Protein 6SUB (pdb70)

Sequence (253 aa):
PAVRVADLLQHINQMKTAEGYGFKQEYESFFEDRHRVKLHPMLGDPSADYINANYIDGYHRSNHFIATQGPKPEMVYDFWRMVWQEHCCSSIVMITKLVEVGRVKCSRYWPEDSDTYGDIKIMLVKTETLAEYVVRTFALERRGYSARHEVRQFHFTAWPEHGVPYHATGLLAFIRRVKASTPPDAGPIVIHCSAGTGRTGCYIVLDVMLDMAECEGVVDIYNCVKTLCSRRVNMIQTEEQYIFIHDAILEACL

Organism: Homo sapiens (NCBI:txid9606)

CATH classification: 3.90.190.10

Solvent-accessible surface area: 12924 Å² total; per-residue (Å²): 157,54,28,139,42,77,42,1,98,106,43,4,78,116,22,102,85,83,179,15,133,16,0,93,86,30,19,87,50,22,110,152,125,222,46,86,7,170,24,146,127,95,190,71,63,151,95,73,119,51,12,79,0,6,37,8,62,14,60,128,69,81,60,30,0,0,7,14,105,15,5,149,98,95,45,14,51,22,0,0,19,0,0,33,69,30,125,0,15,1,0,0,0,0,1,83,49,74,11,132,71,157,115,74,10,43,114,2,9,5,133,106,52,78,67,40,47,28,0,86,0,24,42,78,130,70,53,104,65,108,69,22,14,8,36,18,0,5,0,61,32,170,87,133,124,71,142,32,90,0,52,0,2,8,4,33,39,6,24,55,135,30,33,16,178,142,6,79,15,2,7,59,0,0,114,76,1,58,95,35,17,56,138,136,10,13,14,4,0,0,0,11,16,71,55,33,6,10,7,0,0,0,2,0,0,2,15,2,13,18,32,16,146,70,98,34,34,1,27,8,57,58,22,0,106,79,4,44,93,27,23,135,16,20,0,82,54,46,104,12,0,36,11,0,3,54,0,0,46,60,22,41,183

B-factor: mean 29.38, std 15.53, range [11.43, 101.45]

Radius of gyration: 18.74 Å; Cα contacts (8 Å, |Δi|>4): 420; chains: 1; bounding box: 39×54×40 Å

Foldseek 3Di:
DWAFLVCLVVVLVVCPPPPNVNLVVLQCVLPPAPFWDDDDDDPDDPPDDAFTWGFDQAQVGGSQAIEGAQDDPVHLLRVVVSCVVQLAAEEEEEEDCAAPRRGQHDDSADPAWDDDDQKIKGFDDWDDDPFWIKTKIWIDGPPDDDTRIHIYIYGYPAHPPAGDPDCVVVVVSLVVRVVVADPPGGHHYYYYGPQPLVRVLSRLLRRQLVCCVPPSIGDSSVSQSSVSNTDSSHRRDSRSSSVSSNNVSVSSD

Nearest PDB structures (foldseek):
  6sub-assembly1_A  TM=1.004E+00  e=3.435E-55  Homo sapiens
  6suc-assembly1_A  TM=9.991E-01  e=2.111E-47  Homo sapiens
  2ooq-assembly2_B  TM=9.464E-01  e=1.519E-37  Homo sapiens
  2c7s-assembly1_A  TM=9.509E-01  e=5.537E-37  Homo sapiens
  2ooq-assembly1_A  TM=9.248E-01  e=1.405E-35  Homo sapiens

InterPro domains:
  IPR000242 Tyrosine-specific protein phosph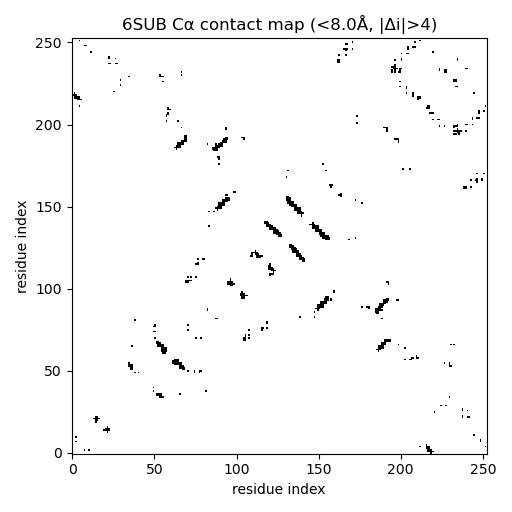atase, PTPase domain [PF00102] (917-1143)
  IPR000242 Tyrosine-specific protein phosphatase, PTPase domain [PF00102] (1203-1438)
  IPR000242 Tyrosine-specific protein phosphatase, PTPase domain [PR00700] (942-949)
  IPR000242 Tyrosine-specific protein phosphatase, PTPase domain [PR00700] (958-978)
  IPR000242 Tyrosine-specific protein phosphatase, PTPase domain [PR00700] (1041-1058)
  IPR000242 Tyrosine-specific protein phosphatase, PTPase domain [PR00700] (1080-1098)
  IPR000242 Tyrosine-specific protein phosphatase, PTPase domain [PR00700] (1111-1126)
  IPR000242 Tyrosine-specific protein phosphatase, PTPase domain [PR00700] (1127-1137)
  IPR000242 Tyrosine-specific protein phosphatase, PTPase domain [PS50055] (917-1144)
  IPR000242 Tyrosine-specific protein phosphatase, PTPase domain [PS50055] (1176-1439)
  IPR000242 Tyrosine-specific protein phosphatase, PTPase domain [SM00194] (893-1146)
  IPR000242 Tyrosine-specific protein phosphatase, PTPase domain [SM00194] (1175-1441)
  IPR000387 Tyrosine-specific protein phosphatases domain [PS50056] (1064-1135)
  IPR000387 Tyrosine-specific protein phosphatases domain [PS50056] (1355-1430)
  IPR000998 MAM domain [PF00629] (27-187)
  IPR000998 MAM domain [PR00020] (37-55)
  IPR000998 MAM domain [PR00020] (71-87)
  IPR000998 MAM domain [PR00020] (98-109)
  IPR000998 MAM domain [PR00020] (150-164)
  IPR000998 MAM domain [PR00020] (169-182)

Structure (mmCIF, N/CA/C/O backbone):
data_6SUB
#
_entry.id   6SUB
#
_cell.length_a   61.821
_cell.length_b   107.887
_cell.length_c   88.328
_cell.angle_alpha   90.000
_cell.angle_beta   90.000
_cell.angle_gamma   90.000
#
_symmetry.space_group_name_H-M   'C 2 2 21'
#
loop_
_entity.id
_entity.type
_entity.pdbx_description
1 polymer 'Receptor-type tyrosine-protein phosphatase U'
2 non-polymer 'CHLORIDE ION'
3 water water
#
loop_
_atom_site.group_PDB
_atom_site.id
_atom_site.type_symbol
_atom_site.label_atom_id
_atom_site.label_alt_id
_atom_site.label_comp_id
_atom_site.label_asym_id
_atom_site.label_entity_id
_atom_site.label_seq_id
_atom_site.pdbx_PDB_ins_code
_atom_site.Cartn_x
_atom_site.Cartn_y
_atom_site.Cartn_z
_atom_site.occupancy
_atom_site.B_iso_or_equiv
_atom_site.auth_seq_id
_atom_site.auth_comp_id
_atom_site.auth_asym_id
_atom_site.auth_atom_id
_atom_site.pdbx_PDB_model_num
ATOM 1 N N . PRO A 1 16 ? 13.08494 -0.74957 23.50273 1.000 57.48299 872 PRO A N 1
ATOM 2 C CA . PRO A 1 16 ? 11.93705 -1.43517 24.11807 1.000 51.42073 872 PRO A CA 1
ATOM 3 C C . PRO A 1 16 ? 11.75408 -0.97104 25.57103 1.000 40.32606 872 PRO A C 1
ATOM 4 O O . PRO A 1 16 ? 12.74295 -0.94255 26.30467 1.000 36.71286 872 PRO A O 1
ATOM 8 N N . ALA A 1 17 ? 10.51806 -0.70416 25.99211 1.000 35.84379 873 ALA A N 1
ATOM 9 C CA . ALA A 1 17 ? 10.26074 -0.19833 27.34309 1.000 33.50196 873 ALA A CA 1
ATOM 10 C C . ALA A 1 17 ? 10.56483 -1.25739 28.39122 1.000 30.41516 873 ALA A C 1
ATOM 11 O O . ALA A 1 17 ? 10.64670 -2.44814 28.10398 1.000 31.41132 873 ALA A O 1
ATOM 13 N N . VAL A 1 18 ? 10.80592 -0.79085 29.61156 1.000 26.42411 874 VAL A N 1
ATOM 14 C CA . VAL A 1 18 ? 11.15295 -1.63791 30.74545 1.000 27.65759 874 VAL A CA 1
ATOM 15 C C . VAL A 1 18 ? 9.94910 -1.60481 31.67447 1.000 30.67315 874 VAL A C 1
ATOM 16 O O . VAL A 1 18 ? 9.49487 -0.52509 32.07634 1.000 25.10502 874 VAL A O 1
ATOM 20 N N . ARG A 1 19 ? 9.42210 -2.77560 32.00662 1.000 27.93059 875 ARG A N 1
ATOM 21 C CA . ARG A 1 19 ? 8.39334 -2.83751 33.03064 1.000 23.09005 875 ARG A CA 1
ATOM 22 C C . ARG A 1 19 ? 8.90721 -2.26163 34.34517 1.000 25.31071 875 ARG A C 1
ATOM 23 O O . ARG A 1 19 ? 10.05388 -2.50168 34.73743 1.000 26.30802 875 ARG A O 1
ATOM 31 N N . VAL A 1 20 ? 8.03638 -1.51897 35.04913 1.000 23.29535 876 VAL A N 1
ATOM 32 C CA . VAL A 1 20 ? 8.40912 -1.04059 36.38017 1.000 23.96306 876 VAL A CA 1
ATOM 33 C C . VAL A 1 20 ? 8.85441 -2.20371 37.27334 1.000 29.23683 876 VAL A C 1
ATOM 34 O O . VAL A 1 20 ? 9.83213 -2.09432 38.02583 1.000 25.62622 876 VAL A O 1
ATOM 38 N N . ALA A 1 21 ? 8.16683 -3.34915 37.17961 1.000 27.43368 877 ALA A N 1
ATOM 39 C CA . ALA A 1 21 ? 8.55569 -4.53499 37.95214 1.000 24.69240 877 ALA A CA 1
ATOM 40 C C . ALA A 1 21 ? 9.97166 -5.04844 37.64042 1.000 28.89616 877 ALA A C 1
ATOM 41 O O . ALA A 1 21 ? 10.56751 -5.72716 38.48760 1.000 30.34806 877 ALA A O 1
ATOM 43 N N . ASP A 1 22 ? 10.52727 -4.74044 36.46575 1.000 26.09652 878 ASP A N 1
ATOM 44 C CA . ASP A 1 22 ? 11.85829 -5.18681 36.05174 1.000 28.23049 878 ASP A CA 1
ATOM 45 C C . ASP A 1 22 ? 12.92259 -4.11118 36.16168 1.000 24.75084 878 ASP A C 1
ATOM 46 O O . ASP A 1 22 ? 14.05314 -4.34834 35.74001 1.000 22.71951 878 ASP A O 1
ATOM 51 N N . LEU A 1 23 ? 12.56796 -2.91228 36.62396 1.000 23.22009 879 LEU A N 1
ATOM 52 C CA . LEU A 1 23 ? 13.48616 -1.78065 36.56189 1.000 20.14847 879 LEU A CA 1
ATOM 53 C C . LEU A 1 23 ? 14.73359 -1.97926 37.40840 1.000 22.43396 879 LEU A C 1
ATOM 54 O O . LEU A 1 23 ? 15.84125 -1.61892 36.98050 1.000 21.44399 879 LEU A O 1
ATOM 59 N N . LEU A 1 24 ? 14.60397 -2.56085 38.60863 1.000 19.75920 880 LEU A N 1
ATOM 60 C CA . LEU A 1 24 ? 15.80611 -2.80842 39.39925 1.000 20.13034 880 LEU A CA 1
ATOM 61 C C . LEU A 1 24 ? 16.72003 -3.83248 38.72451 1.000 22.10621 880 LEU A C 1
ATOM 62 O O . LEU A 1 24 ? 17.94380 -3.62932 38.65087 1.000 22.10468 880 LEU A O 1
ATOM 67 N N . GLN A 1 25 ? 16.14123 -4.91797 38.21050 1.000 18.69250 881 GLN A N 1
ATOM 68 C CA . GLN A 1 25 ? 16.90980 -5.87576 37.41059 1.000 23.95517 881 GLN A CA 1
ATOM 69 C C . GLN A 1 25 ? 17.61362 -5.17969 36.25023 1.000 30.26531 881 GLN A C 1
ATOM 70 O O . GLN A 1 25 ? 18.80559 -5.40898 35.99872 1.000 23.77882 881 GLN A O 1
ATOM 76 N N . HIS A 1 26 ? 16.86159 -4.37415 35.48752 1.000 22.22072 882 HIS A N 1
ATOM 77 C CA . HIS A 1 26 ? 17.44875 -3.60237 34.39487 1.000 21.65320 882 HIS A CA 1
ATOM 78 C C . HIS A 1 26 ? 18.64320 -2.76792 34.84052 1.000 21.41171 882 HIS A C 1
ATOM 79 O O . HIS A 1 26 ? 19.73328 -2.87444 34.26960 1.000 22.04538 882 HIS A O 1
ATOM 86 N N . ILE A 1 27 ? 18.47209 -1.95682 35.88722 1.000 17.96416 883 ILE A N 1
ATOM 87 C CA . ILE A 1 27 ? 19.57152 -1.14060 36.41197 1.000 17.47497 883 ILE A CA 1
ATOM 88 C C . ILE A 1 27 ? 20.77083 -2.00531 36.80017 1.000 21.43592 883 ILE A C 1
ATOM 89 O O . ILE A 1 27 ? 21.92567 -1.68126 36.48018 1.000 22.28657 883 ILE A O 1
ATOM 94 N N . ASN A 1 28 ? 20.52999 -3.10614 37.49541 1.000 21.72055 884 ASN A N 1
ATOM 95 C CA . ASN A 1 28 ? 21.66618 -3.93666 37.90968 1.000 30.54307 884 ASN A CA 1
ATOM 96 C C . ASN A 1 28 ? 22.39539 -4.54711 36.71056 1.000 30.30089 884 ASN A C 1
ATOM 97 O O . ASN A 1 28 ? 23.63099 -4.62020 36.68964 1.000 27.70283 884 ASN A O 1
ATOM 102 N N . GLN A 1 29 ? 21.65217 -4.98250 35.70430 1.000 23.67185 885 GLN A N 1
ATOM 103 C CA . GLN A 1 29 ? 22.26835 -5.46812 34.47376 1.000 26.93343 885 GLN A CA 1
ATOM 104 C C . GLN A 1 29 ? 23.07662 -4.38159 33.77171 1.000 27.78634 885 GLN A C 1
ATOM 105 O O . GLN A 1 29 ? 24.15200 -4.65183 33.23421 1.000 27.87693 885 GLN A O 1
ATOM 111 N N . MET A 1 30 ? 22.54370 -3.15929 33.71608 1.000 19.21365 886 MET A N 1
ATOM 112 C CA . MET A 1 30 ? 23.26840 -2.03187 33.14378 1.000 21.71282 886 MET A CA 1
ATOM 113 C C . MET A 1 30 ? 24.50647 -1.64647 33.96577 1.000 23.83205 886 MET A C 1
ATOM 114 O O . MET A 1 30 ? 25.40646 -0.97858 33.44562 1.000 23.35121 886 MET A O 1
ATOM 119 N N . LYS A 1 31 ? 24.54222 -2.01549 35.24072 1.000 22.09030 887 LYS A N 1
ATOM 120 C CA . LYS A 1 31 ? 25.71895 -1.81026 36.09079 1.000 27.49523 887 LYS A CA 1
ATOM 121 C C . LYS A 1 31 ? 26.79402 -2.90452 35.99533 1.000 25.32407 887 LYS A C 1
ATOM 122 O O . LYS A 1 31 ? 27.92652 -2.64770 36.42214 1.000 23.96956 887 LYS A O 1
ATOM 128 N N . THR A 1 32 ? 26.48072 -4.11817 35.51534 1.000 25.67581 888 THR A N 1
ATOM 129 C CA . THR A 1 32 ? 27.50104 -5.16767 35.38907 1.000 28.78515 888 THR A CA 1
ATOM 130 C C . THR A 1 32 ? 28.60961 -4.76269 34.40387 1.000 28.57967 888 THR A C 1
ATOM 131 O O . THR A 1 32 ? 28.46154 -3.84253 33.58948 1.000 25.46473 888 THR A O 1
ATOM 135 N N . ALA A 1 33 ? 29.75036 -5.44558 34.52595 1.000 23.34675 889 ALA A N 1
ATOM 136 C CA . ALA A 1 33 ? 30.95515 -5.17562 33.72674 1.000 26.08226 889 ALA A CA 1
ATOM 137 C C . ALA A 1 33 ? 31.37795 -3.71057 33.87725 1.000 29.74090 889 ALA A C 1
ATOM 138 O O . ALA A 1 33 ? 31.57830 -2.98323 32.89115 1.000 25.90800 889 ALA A O 1
ATOM 140 N N . GLU A 1 34 ? 31.47630 -3.27495 35.14072 1.000 28.74591 890 GLU A N 1
ATOM 141 C CA . GLU A 1 34 ? 31.84458 -1.88912 35.48362 1.000 27.22661 890 GLU A CA 1
ATOM 142 C C . GLU A 1 34 ? 30.95315 -0.84896 34.82203 1.000 32.29219 890 GLU A C 1
ATOM 143 O O . GLU A 1 34 ? 31.44664 0.13617 34.27164 1.000 33.90330 890 GLU A O 1
ATOM 149 N N . GLY A 1 35 ? 29.64842 -1.10103 34.80695 1.000 27.40730 891 GLY A N 1
ATOM 150 C CA . GLY A 1 35 ? 28.67990 -0.13551 34.29875 1.000 27.30332 891 GLY A CA 1
ATOM 151 C C . GLY A 1 35 ? 28.66226 0.01881 32.78845 1.000 31.78916 891 GLY A C 1
ATOM 152 O O . GLY A 1 35 ? 28.23478 1.05809 32.27869 1.000 25.58119 891 GLY A O 1
ATOM 153 N N . TYR A 1 36 ? 29.08410 -1.00680 32.05428 1.000 30.64292 892 TYR A N 1
ATOM 154 C CA . TYR A 1 36 ? 29.18076 -0.90125 30.60259 1.000 23.72895 892 TYR A CA 1
ATOM 155 C C . TYR A 1 36 ? 27.85576 -0.53655 29.94230 1.000 23.37544 892 TYR A C 1
ATOM 156 O O . TYR A 1 36 ? 27.82116 0.27344 29.00030 1.000 24.65964 892 TYR A O 1
ATOM 165 N N . GLY A 1 37 ? 26.75563 -1.13460 30.40459 1.000 20.49053 893 GLY A N 1
ATOM 166 C CA . GLY A 1 37 ? 25.47367 -0.90013 29.76275 1.000 24.75905 893 GLY A CA 1
ATOM 167 C C . GLY A 1 37 ? 25.05825 0.56096 29.77177 1.000 23.89574 893 GLY A C 1
ATOM 168 O O . GLY A 1 37 ? 24.58980 1.09593 28.76226 1.000 23.31210 893 GLY A O 1
ATOM 169 N N . PHE A 1 38 ? 25.20876 1.21439 30.91549 1.000 18.87822 894 PHE A N 1
ATOM 170 C CA . PHE A 1 38 ? 24.91492 2.64638 30.99034 1.000 19.15716 894 PHE A CA 1
ATOM 171 C C . PHE A 1 38 ? 25.86670 3.46967 30.13284 1.000 22.99195 894 PHE A C 1
ATOM 172 O O . PHE A 1 38 ? 25.43438 4.39088 29.41686 1.000 24.26132 894 PHE A O 1
ATOM 180 N N . LYS A 1 39 ? 27.15338 3.13592 30.18152 1.000 24.24234 895 LYS A N 1
ATOM 181 C CA . LYS A 1 39 ? 28.15316 3.83923 29.38287 1.000 31.67827 895 LYS A CA 1
ATOM 182 C C . LYS A 1 39 ? 27.82861 3.73715 27.90209 1.000 27.61894 895 LYS A C 1
ATOM 183 O O . LYS A 1 39 ? 27.75952 4.74904 27.19564 1.000 28.00602 895 LYS A O 1
ATOM 189 N N . GLN A 1 40 ? 27.62937 2.51209 27.41737 1.000 26.34739 896 GLN A N 1
ATOM 190 C CA . GLN A 1 40 ? 27.33522 2.29636 26.01250 1.000 33.65335 896 GLN A CA 1
ATOM 191 C C . GLN A 1 40 ? 26.04686 2.99937 25.60674 1.000 32.74002 896 GLN A C 1
ATOM 192 O O . GLN A 1 40 ? 25.98294 3.65426 24.56811 1.000 26.19076 896 GLN A O 1
ATOM 198 N N . GLU A 1 41 ? 25.00938 2.88384 26.41818 1.000 29.12757 897 GLU A N 1
ATOM 199 C CA . GLU A 1 41 ? 23.74790 3.49035 26.04955 1.000 29.58691 897 GLU A CA 1
ATOM 200 C C . GLU A 1 41 ? 23.85151 5.01555 26.03376 1.000 25.23432 897 GLU A C 1
ATOM 201 O O . GLU A 1 41 ? 23.38153 5.65953 25.10124 1.000 26.37492 897 GLU A O 1
ATOM 207 N N . TYR A 1 42 ? 24.48026 5.60433 27.05207 1.000 20.92491 898 TYR A N 1
ATOM 208 C CA . TYR A 1 42 ? 24.67879 7.05287 27.07640 1.000 22.52646 898 TYR A CA 1
ATOM 209 C C . TYR A 1 42 ? 25.50792 7.53022 25.88359 1.000 27.11027 898 TYR A C 1
ATOM 210 O O . TYR A 1 42 ? 25.14060 8.49446 25.20599 1.000 26.48685 898 TYR A O 1
ATOM 219 N N . GLU A 1 43 ? 26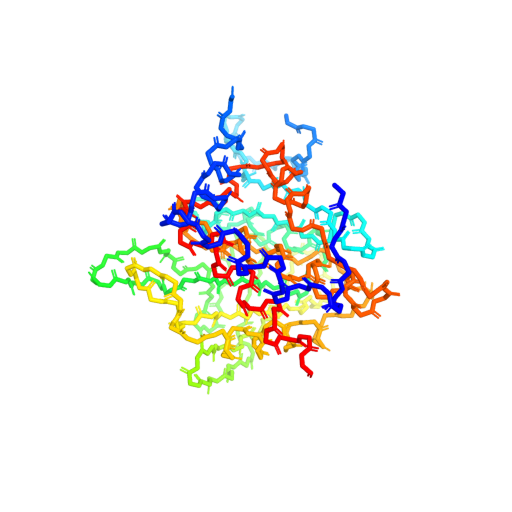.62960 6.85924 25.60138 1.000 26.31163 899 GLU A N 1
ATOM 220 C CA . GLU A 1 43 ? 27.43775 7.28211 24.46945 1.000 29.05497 899 GLU A CA 1
ATOM 221 C C . GLU A 1 43 ? 26.73429 7.10444 23.13109 1.000 35.27460 899 GLU A C 1
ATOM 222 O O . GLU A 1 43 ? 27.05542 7.82723 22.17602 1.000 35.98156 899 GLU A O 1
ATOM 228 N N . SER A 1 44 ? 25.77654 6.18482 23.04307 1.000 31.42358 900 SER A N 1
ATOM 229 C CA . SER A 1 44 ? 25.02449 5.99281 21.80276 1.000 33.58034 900 SER A CA 1
ATOM 230 C C . SER A 1 44 ? 24.20004 7.20783 21.39376 1.000 32.52177 900 SER A C 1
ATOM 231 O O . SER A 1 44 ? 23.92255 7.35917 20.20205 1.000 38.80186 900 SER A O 1
ATOM 234 N N . PHE A 1 45 ? 23.84146 8.09879 22.32538 1.000 26.63994 901 PHE A N 1
ATOM 235 C CA . PHE A 1 45 ? 23.08273 9.28455 21.93703 1.000 30.97895 901 PHE A CA 1
ATOM 236 C C . PHE A 1 45 ? 23.88906 10.19700 21.02004 1.000 38.06072 901 PHE A C 1
ATOM 237 O O . PHE A 1 45 ? 23.29515 11.02741 20.32985 1.000 41.02133 901 PHE A O 1
ATOM 245 N N . PHE A 1 46 ? 25.21741 10.11727 21.05714 1.000 36.61477 902 PHE A N 1
ATOM 246 C CA . PHE A 1 46 ? 26.08680 11.03478 20.32230 1.000 46.98759 902 PHE A CA 1
ATOM 247 C C . PHE A 1 46 ? 26.47729 10.34578 19.01505 1.000 59.92711 902 PHE A C 1
ATOM 248 O O . PHE A 1 46 ? 27.36297 9.48949 19.00070 1.000 68.39511 902 PHE A O 1
ATOM 256 N N . GLU A 1 47 ? 25.80609 10.71578 17.92113 1.000 69.88334 903 GLU A N 1
ATOM 257 C CA . GLU A 1 47 ? 26.23700 10.38421 16.55399 1.000 76.07829 903 GLU A CA 1
ATOM 258 C C . GLU A 1 47 ? 26.57120 8.89533 16.41554 1.000 83.90545 903 GLU A C 1
ATOM 259 O O . GLU A 1 47 ? 27.03337 8.43859 15.36913 1.000 90.41051 903 GLU A O 1
ATOM 261 N N . ASP A 1 70 ? 14.40762 25.98098 12.77082 1.000 56.32644 926 ASP A N 1
ATOM 262 C CA . ASP A 1 70 ? 14.15524 25.02214 13.84452 1.000 53.85682 926 ASP A CA 1
ATOM 263 C C . ASP A 1 70 ? 12.64213 24.80302 13.99793 1.000 43.08473 926 ASP A C 1
ATOM 264 O O . ASP A 1 70 ? 11.89287 25.69455 14.37948 1.000 39.99106 926 ASP A O 1
ATOM 269 N N . ARG A 1 71 ? 12.22198 23.57220 13.70538 1.000 42.73481 927 ARG A N 1
ATOM 270 C CA . ARG A 1 71 ? 10.80479 23.23700 13.59151 1.000 41.28253 927 ARG A CA 1
ATOM 271 C C . ARG A 1 71 ? 10.02671 23.46172 14.88191 1.000 41.33205 927 ARG A C 1
ATOM 272 O O . ARG A 1 71 ? 8.83618 23.79461 14.84143 1.000 44.47886 927 ARG A O 1
ATOM 280 N N . HIS A 1 72 ? 10.65785 23.25639 16.02683 1.000 31.90666 928 HIS A N 1
ATOM 281 C CA . HIS A 1 72 ? 9.97290 23.33434 17.31363 1.000 31.42827 928 HIS A CA 1
ATOM 282 C C . HIS A 1 72 ? 10.24002 24.62871 18.06177 1.000 26.13661 928 HIS A C 1
ATOM 283 O O . HIS A 1 72 ? 9.93723 24.71228 19.25597 1.000 26.41146 928 HIS A O 1
ATOM 290 N N . ARG A 1 73 ? 10.83995 25.61644 17.41198 1.000 24.78748 929 ARG A N 1
ATOM 291 C CA . ARG A 1 73 ? 11.10209 26.88903 18.06046 1.000 21.11206 929 ARG A CA 1
ATOM 292 C C . ARG A 1 73 ? 9.79810 27.59396 18.44867 1.000 24.64840 929 ARG A C 1
ATOM 293 O O . ARG A 1 73 ? 8.81256 27.59792 17.70834 1.000 20.36214 929 ARG A O 1
ATOM 301 N N . VAL A 1 74 ? 9.79033 28.18189 19.63748 1.000 19.28045 930 VAL A N 1
ATOM 302 C CA . VAL A 1 74 ? 8.65342 28.99311 20.04238 1.000 16.69071 930 VAL A CA 1
ATOM 303 C C . VAL A 1 74 ? 8.62209 30.26397 19.20517 1.000 21.35612 930 VAL A C 1
ATOM 304 O O . VAL A 1 74 ? 9.61699 30.97964 19.09926 1.000 26.16948 930 VAL A O 1
ATOM 308 N N . LYS A 1 75 ? 7.48468 30.55285 18.59352 1.000 17.07975 931 LYS A N 1
ATOM 309 C CA . LYS A 1 75 ? 7.39220 31.74512 17.76485 1.000 22.95621 931 LYS A CA 1
ATOM 310 C C . LYS A 1 75 ? 6.86965 32.92141 18.58460 1.000 22.96774 931 LYS A C 1
ATOM 311 O O . LYS A 1 75 ? 5.96178 32.76454 19.40395 1.000 19.76865 931 LYS A O 1
ATOM 317 N N . LEU A 1 76 ? 7.52426 34.07398 18.41953 1.000 19.31358 932 LEU A N 1
ATOM 318 C CA . LEU A 1 76 ? 7.08101 35.36559 18.92360 1.000 18.81692 932 LEU A CA 1
ATOM 319 C C . LEU A 1 76 ? 7.00162 36.28390 17.71249 1.000 20.97910 932 LEU A C 1
ATOM 320 O O . LEU A 1 76 ? 7.90257 36.27570 16.87238 1.000 23.67935 932 LEU A O 1
ATOM 325 N N . HIS A 1 77 ? 5.93564 37.05528 17.59651 1.000 17.23125 933 HIS A N 1
ATOM 326 C CA . HIS A 1 77 ? 5.89849 38.08732 16.56601 1.000 18.07929 933 HIS A CA 1
ATOM 327 C C . HIS A 1 77 ? 6.95204 39.14764 16.88980 1.000 18.48371 933 HIS A C 1
ATOM 328 O O . HIS A 1 77 ? 7.00178 39.61857 18.01672 1.000 18.19526 933 HIS A O 1
ATOM 335 N N . PRO A 1 78 ? 7.79728 39.53351 15.93570 1.000 19.66136 934 PRO A N 1
ATOM 336 C CA . PRO A 1 78 ? 8.78671 40.60223 16.19336 1.000 20.30158 934 PRO A CA 1
ATOM 337 C C . PRO A 1 78 ? 8.14324 41.96193 16.45137 1.000 25.06689 934 PRO A C 1
ATOM 338 O O . PRO A 1 78 ? 7.08384 42.30031 15.92626 1.000 20.01398 934 PRO A O 1
ATOM 342 N N . MET A 1 79 ? 8.80450 42.77132 17.27474 1.000 22.01445 935 MET A N 1
ATOM 343 C CA . MET A 1 79 ? 8.22542 44.06389 17.60525 1.000 22.34365 935 MET A CA 1
ATOM 344 C C . MET A 1 79 ? 9.10313 45.18182 17.05643 1.000 25.98374 935 MET A C 1
ATOM 345 O O . MET A 1 79 ? 10.26353 44.96460 16.69803 1.000 29.40785 935 MET A O 1
ATOM 350 N N . LEU A 1 80 ? 8.49761 46.35881 16.90304 1.000 24.38455 936 LEU A N 1
ATOM 351 C CA . LEU A 1 80 ? 9.25746 47.53287 16.47837 1.000 26.41260 936 LEU A CA 1
ATOM 352 C C . LEU A 1 80 ? 10.43621 47.74998 17.41615 1.000 43.39601 936 LEU A C 1
ATOM 353 O O . LEU A 1 80 ? 10.27846 47.74664 18.64006 1.000 43.20927 936 LEU A O 1
ATOM 358 N N . GLY A 1 81 ? 11.62323 47.89733 16.82783 1.000 62.37981 937 GLY A N 1
ATOM 359 C CA . GLY A 1 81 ? 12.88540 47.71955 17.52337 1.000 75.35387 937 GLY A CA 1
ATOM 360 C C . GLY A 1 81 ? 14.07294 47.91476 16.59675 1.000 84.04303 937 GLY A C 1
ATOM 361 O O . GLY A 1 81 ? 14.14792 48.92683 15.88854 1.000 91.14992 937 GLY A O 1
ATOM 362 N N . ASP A 1 82 ? 15.03502 46.93258 16.59117 1.000 80.71222 938 ASP A N 1
ATOM 363 C CA . ASP A 1 82 ? 16.05362 46.91521 15.54288 1.000 75.17375 938 ASP A CA 1
ATOM 364 C C . ASP A 1 82 ? 15.67974 45.84038 14.54165 1.000 71.39344 938 ASP A C 1
ATOM 365 O O . ASP A 1 82 ? 15.36723 44.71252 14.94821 1.000 64.82555 938 ASP A O 1
ATOM 367 N N . PRO A 1 83 ? 15.64388 46.15981 13.24467 1.000 70.58434 939 PRO A N 1
ATOM 368 C CA . PRO A 1 83 ? 15.40151 45.10989 12.24143 1.000 69.52827 939 PRO A CA 1
ATOM 369 C C . PRO A 1 83 ? 16.39781 43.96245 12.30639 1.000 72.40681 939 PRO A C 1
ATOM 370 O O . PRO A 1 83 ? 16.06695 42.83582 11.90903 1.000 69.13277 939 PRO A O 1
ATOM 374 N N . SER A 1 84 ? 17.60535 44.21489 12.80804 1.000 74.63159 940 SER A N 1
ATOM 375 C CA . SER A 1 84 ? 18.63794 43.19845 12.95497 1.000 75.96043 940 SER A CA 1
ATOM 376 C C . SER A 1 84 ? 18.55335 42.40702 14.26759 1.000 76.99513 940 SER A C 1
ATOM 377 O O . SER A 1 84 ? 19.32819 41.45881 14.44279 1.000 79.23562 940 SER A O 1
ATOM 379 N N . ALA A 1 85 ? 17.63606 42.75378 15.18102 1.000 72.84843 941 ALA A N 1
ATOM 380 C CA . ALA A 1 85 ? 17.58624 42.11204 16.49534 1.000 68.55319 941 ALA A CA 1
ATOM 381 C C . ALA A 1 85 ? 17.24332 40.63033 16.39272 1.000 72.06060 941 ALA A C 1
ATOM 382 O O . ALA A 1 85 ? 16.32771 40.23035 15.66927 1.000 70.74943 941 ALA A O 1
ATOM 384 N N . ASP A 1 86 ? 17.95792 39.82307 17.17422 1.000 78.02041 942 ASP A N 1
ATOM 385 C CA . ASP A 1 86 ? 17.66799 38.41162 17.37476 1.000 77.86511 942 ASP A CA 1
ATOM 386 C C . ASP A 1 86 ? 16.47855 38.22950 18.31465 1.000 70.16786 942 ASP A C 1
ATOM 387 O O . ASP A 1 86 ? 16.06609 39.15037 19.02589 1.000 69.71538 942 ASP A O 1
ATOM 392 N N . TYR A 1 87 ? 15.93980 37.01207 18.33181 1.000 63.66531 943 TYR A N 1
ATOM 393 C CA . TYR A 1 87 ? 14.82092 36.66047 19.19904 1.000 60.29545 943 TYR A CA 1
ATOM 394 C C . TYR A 1 87 ? 15.24877 35.54445 20.13810 1.000 49.27073 943 TYR A C 1
ATOM 395 O O . TYR A 1 87 ? 16.15285 34.76765 19.82508 1.000 39.18923 943 TYR A O 1
ATOM 397 N N . ILE A 1 88 ? 14.61089 35.49621 21.31298 1.000 46.26914 944 ILE A N 1
ATOM 398 C CA . ILE A 1 88 ? 14.91747 34.46932 22.30933 1.000 35.03239 944 ILE A CA 1
ATOM 399 C C . ILE A 1 88 ? 14.84652 33.07698 21.68872 1.000 34.57790 944 ILE A C 1
ATOM 400 O O . ILE A 1 88 ? 13.98146 32.78787 20.85958 1.000 36.40594 944 ILE A O 1
ATOM 405 N N . ASN A 1 89 ? 15.81560 32.23301 22.03822 1.000 28.33723 945 ASN A N 1
ATOM 406 C CA . ASN A 1 89 ? 15.84140 30.83428 21.62100 1.000 37.21486 945 ASN A CA 1
ATOM 407 C C . ASN A 1 89 ? 15.16699 29.94690 22.66548 1.000 29.62568 945 ASN A C 1
ATOM 408 O O . ASN A 1 89 ? 15.70968 29.70977 23.75474 1.000 29.47742 945 ASN A O 1
ATOM 413 N N . ALA A 1 90 ? 14.01031 29.41234 22.30425 1.000 22.48460 946 ALA A N 1
ATOM 414 C CA . ALA A 1 90 ? 13.25892 28.49690 23.14987 1.000 20.07891 946 ALA A CA 1
ATOM 415 C C . ALA A 1 90 ? 12.55498 27.47513 22.26510 1.000 19.41800 946 ALA A C 1
ATOM 416 O O . ALA A 1 90 ? 12.16098 27.78522 21.13427 1.000 20.53019 946 ALA A O 1
ATOM 418 N N . ASN A 1 91 ? 12.42870 26.26219 22.77940 1.000 17.07380 947 ASN A N 1
ATOM 419 C CA . ASN A 1 91 ? 11.87289 25.14670 22.03345 1.000 18.66999 947 ASN A CA 1
ATOM 420 C C . ASN A 1 91 ? 10.80470 24.44336 22.82698 1.000 17.76869 947 ASN A C 1
ATOM 421 O O . ASN A 1 91 ? 10.97101 24.16673 24.02119 1.000 18.58462 947 ASN A O 1
ATOM 426 N N . TYR A 1 92 ? 9.73717 24.08574 22.12556 1.000 15.46999 948 TYR A N 1
ATOM 427 C CA . TYR A 1 92 ? 8.74995 23.18710 22.67635 1.000 16.74104 948 TYR A CA 1
ATOM 428 C C . TYR A 1 92 ? 9.29609 21.77224 22.83642 1.000 20.72409 948 TYR A C 1
ATOM 429 O O . TYR A 1 92 ? 9.98903 21.25406 21.95744 1.000 21.49826 948 TYR A O 1
ATOM 438 N N . ILE A 1 93 ? 8.93434 21.15137 23.94909 1.000 15.19290 949 ILE A N 1
ATOM 439 C CA . ILE A 1 93 ? 9.20111 19.74383 24.22588 1.000 15.02744 949 ILE A CA 1
ATOM 440 C C . ILE A 1 93 ? 7.90637 19.07426 24.62969 1.000 18.82731 949 ILE A C 1
ATOM 441 O O . ILE A 1 93 ? 7.18769 19.60251 25.47942 1.000 16.57831 949 ILE A O 1
ATOM 446 N N . ASP A 1 94 ? 7.60088 17.90705 24.02984 1.000 16.10909 950 ASP A N 1
ATOM 447 C CA . ASP A 1 94 ? 6.39244 17.17757 24.40446 1.000 19.59179 950 ASP A CA 1
ATOM 448 C C . ASP A 1 94 ? 6.48008 16.55518 25.79248 1.000 21.81159 950 ASP A C 1
ATOM 449 O O . ASP A 1 94 ? 7.56746 16.23879 26.29161 1.000 21.68426 950 ASP A O 1
ATOM 454 N N . GLY A 1 95 ? 5.31444 16.49257 26.46328 1.000 15.57529 951 GLY A N 1
ATOM 455 C CA . GLY A 1 95 ? 5.15434 15.75953 27.70119 1.000 14.68501 951 GLY A CA 1
ATOM 456 C C . GLY A 1 95 ? 4.52409 14.40466 27.45279 1.000 20.04759 951 GLY A C 1
ATOM 457 O O . GLY A 1 95 ? 4.25272 14.02158 26.31552 1.000 19.81545 951 GLY A O 1
ATOM 458 N N . TYR A 1 96 ? 4.26478 13.68145 28.55124 1.000 19.46104 952 TYR A N 1
ATOM 459 C CA . TYR A 1 96 ? 3.59827 12.37906 28.40948 1.000 21.56321 952 TYR A CA 1
ATOM 460 C C . TYR A 1 96 ? 2.14386 12.53586 27.97651 1.000 25.41011 952 TYR A C 1
ATOM 461 O O . TYR A 1 96 ? 1.65753 11.78490 27.12171 1.000 20.14800 952 TYR A O 1
ATOM 470 N N . HIS A 1 97 ? 1.43473 13.49602 28.55877 1.000 18.19850 953 HIS A N 1
ATOM 471 C CA . HIS A 1 97 ? 0.01106 13.66226 28.30063 1.000 22.39792 953 HIS A CA 1
ATOM 472 C C . HIS A 1 97 ? -0.31184 14.66988 27.19140 1.000 21.11347 953 HIS A C 1
ATOM 473 O O . HIS A 1 97 ? -1.38091 14.58268 26.59105 1.000 24.88346 953 HIS A O 1
ATOM 480 N N . ARG A 1 98 ? 0.56154 15.61516 26.89394 1.000 19.76525 954 ARG A N 1
ATOM 481 C CA . ARG A 1 98 ? 0.24439 16.59405 25.85934 1.000 22.15999 954 ARG A CA 1
ATOM 482 C C . ARG A 1 98 ? 1.51583 17.00983 25.13808 1.000 25.20776 954 ARG A C 1
ATOM 483 O O . ARG A 1 98 ? 2.61515 16.95788 25.69917 1.000 20.70098 954 ARG A O 1
ATOM 491 N N . SER A 1 99 ? 1.34711 17.39355 23.87565 1.000 20.84884 955 SER A N 1
ATOM 492 C CA . SER A 1 99 ? 2.35584 18.09774 23.10240 1.000 20.20633 955 SER A CA 1
ATOM 493 C C . SER A 1 99 ? 2.69153 19.44508 23.73952 1.000 19.90246 955 SER A C 1
ATOM 494 O O . SER A 1 99 ? 1.87422 20.04805 24.45119 1.000 21.02919 955 SER A O 1
ATOM 497 N N . ASN A 1 100 ? 3.90593 19.94160 23.44358 1.000 18.08731 956 ASN A N 1
ATOM 498 C CA . ASN A 1 100 ? 4.30872 21.28029 23.87325 1.000 18.06138 956 ASN A CA 1
ATOM 499 C C . ASN A 1 100 ? 4.04908 21.49943 25.35128 1.000 18.16989 956 ASN A C 1
ATOM 500 O O . ASN A 1 100 ? 3.56989 22.55089 25.77429 1.000 18.66812 956 ASN A O 1
ATOM 505 N N . HIS A 1 101 ? 4.38150 20.48346 26.15356 1.000 14.53929 957 HIS A N 1
ATOM 506 C CA 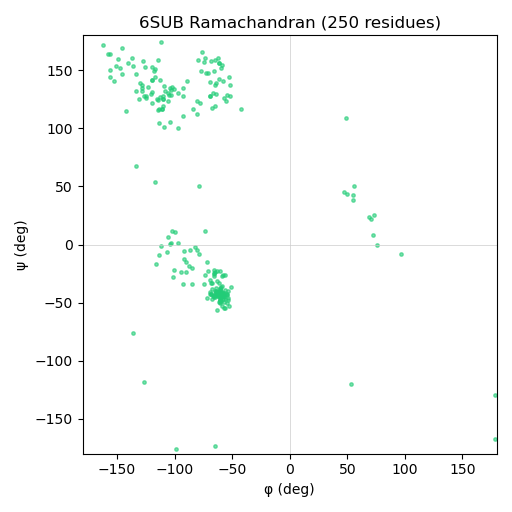. HIS A 1 101 ? 4.16994 20.54147 27.59473 1.000 13.08347 957 HIS A CA 1
ATOM 507 C C . HIS A 1 101 ? 5.20030 21.44725 28.26127 1.000 19.02188 957 HIS A C 1
ATOM 508 O O . HIS A 1 101 ? 4.87325 22.16268 29.22966 1.000 17.30512 957 HIS A O 1
ATOM 515 N N . PHE A 1 102 ? 6.43104 21.47507 27.72515 1.000 13.80164 958 PHE A N 1
ATOM 516 C CA . PHE A 1 102 ? 7.48915 22.36970 28.18520 1.000 16.95244 958 PHE A CA 1
ATOM 517 C C . PHE A 1 102 ? 7.90916 23.33096 27.08074 1.000 15.41053 958 PHE A C 1
ATOM 518 O O . PHE A 1 102 ? 7.80706 23.02049 25.88847 1.000 14.79426 958 PHE A O 1
ATOM 526 N N . ILE A 1 103 ? 8.37610 24.50623 27.49305 1.000 12.84701 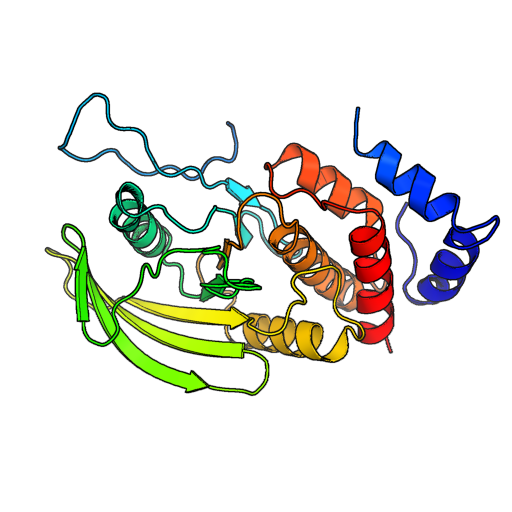959 ILE A N 1
ATOM 527 C CA . ILE A 1 103 ? 9.27970 25.32805 26.69369 1.000 12.33546 959 ILE A CA 1
ATOM 528 C C . ILE A 1 103 ? 10.62352 25.30648 27.39312 1.000 14.62102 959 ILE A C 1
ATOM 529 O O . ILE A 1 103 ? 10.75887 25.82228 28.51247 1.000 17.11732 959 ILE A O 1
ATOM 534 N N . ALA A 1 104 ? 11.61900 24.75083 26.72474 1.000 13.97005 960 ALA A N 1
ATOM 535 C CA . ALA A 1 104 ? 12.98970 24.75010 27.23357 1.000 15.11173 960 ALA A CA 1
ATOM 536 C C . ALA A 1 104 ? 13.74992 25.95210 26.69511 1.000 20.84418 960 ALA A C 1
ATOM 537 O O . ALA A 1 104 ? 13.71754 26.22339 25.48758 1.000 17.57804 960 ALA A O 1
ATOM 539 N N . THR A 1 105 ? 14.37025 26.71848 27.59540 1.000 19.38826 961 THR A N 1
ATOM 540 C CA . THR A 1 105 ? 15.14529 27.88426 27.17843 1.000 18.21573 961 THR A CA 1
ATOM 541 C C . THR A 1 105 ? 16.35145 28.05094 28.10368 1.000 23.49100 961 THR A C 1
ATOM 542 O O . THR A 1 105 ? 16.49915 27.33418 29.08160 1.000 20.84598 961 THR A O 1
ATOM 546 N N . GLN A 1 106 ? 17.27923 28.92502 27.73420 1.000 33.32517 962 GLN A N 1
ATOM 547 C CA . GLN A 1 106 ? 18.30721 29.33307 28.69402 1.000 41.28710 962 GLN A CA 1
ATOM 548 C C . GLN A 1 106 ? 17.78667 30.39749 29.67499 1.000 39.34675 962 GLN A C 1
ATOM 549 O O . GLN A 1 106 ? 16.83786 31.13254 29.40166 1.000 34.17089 962 GLN A O 1
ATOM 555 N N . GLY A 1 107 ? 18.44939 30.52005 30.82290 1.000 41.90316 963 GLY A N 1
ATOM 556 C CA . GLY A 1 107 ? 18.22888 31.70180 31.62235 1.000 40.87962 963 GLY A CA 1
ATOM 557 C C . GLY A 1 107 ? 18.49730 32.94430 30.79642 1.000 38.80224 963 GLY A C 1
ATOM 558 O O . GLY A 1 107 ? 19.56160 33.08435 30.18231 1.000 35.70705 963 GLY A O 1
ATOM 559 N N . PRO A 1 108 ? 17.50495 33.83509 30.69974 1.000 33.23650 964 PRO A N 1
ATOM 560 C CA . PRO A 1 108 ? 17.60803 34.94797 29.74212 1.000 33.25072 964 PRO A CA 1
ATOM 561 C C . PRO A 1 108 ? 18.73916 35.89421 30.07075 1.000 34.25868 964 PRO A C 1
ATOM 562 O O . PRO A 1 108 ? 18.86605 36.36846 31.20120 1.000 35.48026 964 PRO A O 1
ATOM 566 N N . LY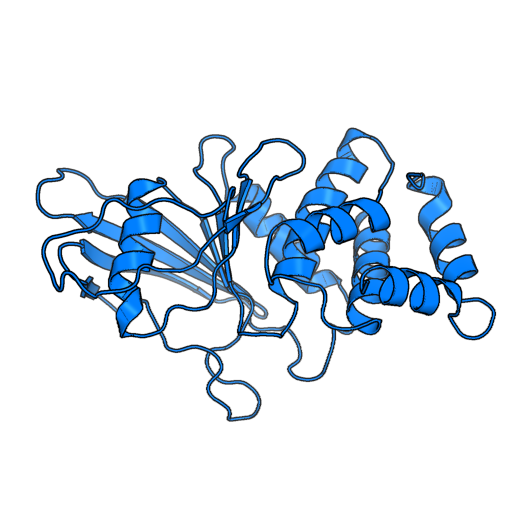S A 1 109 ? 19.56034 36.18046 29.06171 1.000 37.39624 965 LYS A N 1
ATOM 567 C CA . LYS A 1 109 ? 20.46287 37.31262 29.17841 1.000 39.17466 965 LYS A CA 1
ATOM 568 C C . LYS A 1 109 ? 19.66173 38.60082 29.34805 1.000 38.09566 965 LYS A C 1
ATOM 569 O O . LYS A 1 109 ? 18.48263 38.66885 28.98576 1.000 32.50116 965 LYS A O 1
ATOM 575 N N . PRO A 1 110 ? 20.27087 39.62246 29.93978 1.000 39.10801 966 PRO A N 1
ATOM 576 C CA . PRO A 1 110 ? 19.54368 40.87866 30.16579 1.000 38.22654 966 PRO A CA 1
ATOM 577 C C . PRO A 1 110 ? 18.85985 41.43105 28.92494 1.000 36.88375 966 PRO A C 1
ATOM 578 O O . PRO A 1 110 ? 17.72814 41.92721 29.01433 1.000 37.45558 966 PRO A O 1
ATOM 582 N N . GLU A 1 111 ? 19.48524 41.29306 27.75140 1.000 32.19691 967 GLU A N 1
ATOM 583 C CA . GLU A 1 111 ? 18.85679 41.79871 26.53257 1.000 35.67897 967 GLU A CA 1
ATOM 584 C C . GLU A 1 111 ? 17.65993 40.96098 26.08883 1.000 32.53684 967 GLU A C 1
ATOM 585 O O . GLU A 1 111 ? 16.90501 41.40441 25.22829 1.000 33.54527 967 GLU A O 1
ATOM 587 N N . MET A 1 112 ? 17.50175 39.76187 26.62489 1.000 31.12571 968 MET A N 1
ATOM 588 C CA . MET A 1 112 ? 16.38416 38.88486 26.31389 1.000 28.61496 968 MET A CA 1
ATOM 589 C C . MET A 1 112 ? 15.32105 38.82549 27.39894 1.000 27.64766 968 MET A C 1
ATOM 590 O O . MET A 1 112 ? 14.37504 38.05159 27.24539 1.000 22.18930 968 MET A O 1
ATOM 595 N N . VAL A 1 113 ? 15.47999 39.55376 28.51559 1.000 24.03521 969 VAL A N 1
ATOM 596 C CA . VAL A 1 113 ? 14.48863 39.46579 29.59709 1.000 21.18877 969 VAL A CA 1
ATOM 597 C C . VAL A 1 113 ? 13.09266 39.88285 29.15336 1.000 20.46983 969 VAL A C 1
ATOM 598 O O . VAL A 1 113 ? 12.10969 39.21002 29.48979 1.000 21.09047 969 VAL A O 1
ATOM 602 N N . TYR A 1 114 ? 12.96068 40.96785 28.36652 1.000 18.48346 970 TYR A N 1
ATOM 603 C CA . TYR A 1 114 ? 11.63099 41.33494 27.87786 1.000 19.43969 970 TYR A CA 1
ATOM 604 C C . TYR A 1 114 ? 11.01071 40.23303 27.02838 1.000 16.11130 970 TYR A C 1
ATOM 605 O O . TYR A 1 114 ? 9.84148 39.87692 27.23040 1.000 18.10268 970 TYR A O 1
ATOM 614 N N . ASP A 1 115 ? 11.75792 39.70354 26.03713 1.000 18.68696 971 ASP A N 1
ATOM 615 C CA . ASP A 1 115 ? 11.19097 38.62327 25.20700 1.000 17.52212 971 ASP A CA 1
ATOM 616 C C . ASP A 1 115 ? 10.80981 37.39291 26.02242 1.000 21.23868 971 ASP A C 1
ATOM 617 O O . ASP A 1 115 ? 9.78591 36.73990 25.73445 1.000 16.23894 971 ASP A O 1
ATOM 622 N N . PHE A 1 116 ? 11.59897 37.07334 27.04716 1.000 16.26322 972 PHE A N 1
ATOM 623 C CA . PHE A 1 116 ? 11.23848 35.98728 27.96393 1.000 17.78809 972 PHE A CA 1
ATOM 624 C C . PHE A 1 116 ? 9.87212 36.21194 28.59215 1.000 16.52682 972 PHE A C 1
ATOM 625 O O . PHE A 1 116 ? 8.99287 35.35385 28.50070 1.000 13.84065 972 PHE A O 1
ATOM 633 N N . TRP A 1 117 ? 9.66130 37.36999 29.22671 1.000 15.83777 973 TRP A N 1
ATOM 634 C CA . TRP A 1 117 ? 8.34199 37.61031 29.84463 1.000 13.54796 973 TRP A CA 1
ATOM 635 C C . TRP A 1 117 ? 7.24370 37.75354 28.81834 1.000 16.53364 973 TRP A C 1
ATOM 636 O O . TRP A 1 117 ? 6.10863 37.37569 29.08976 1.000 16.99640 973 TRP A O 1
ATOM 647 N N . ARG A 1 118 ? 7.56120 38.31385 27.64797 1.000 16.04497 974 ARG A N 1
ATOM 648 C CA . ARG A 1 118 ? 6.60133 38.35621 26.55689 1.000 13.05431 974 ARG A CA 1
ATOM 649 C C . ARG A 1 118 ? 6.17890 36.96120 26.11410 1.000 17.02235 974 ARG A C 1
ATOM 650 O O . ARG A 1 118 ? 5.01171 36.73300 25.82709 1.000 15.98562 974 ARG A O 1
ATOM 658 N N . MET A 1 119 ? 7.11494 36.01453 26.07019 1.000 14.89756 975 MET A N 1
ATOM 659 C CA . MET A 1 119 ? 6.75819 34.62860 25.77043 1.000 13.76171 975 MET A CA 1
ATOM 660 C C . MET A 1 119 ? 5.88301 34.02394 26.86878 1.000 14.01204 975 MET A C 1
ATOM 661 O O . MET A 1 119 ? 4.87878 33.36404 26.57872 1.000 13.19859 975 MET A O 1
ATOM 666 N N . VAL A 1 120 ? 6.24804 34.23753 28.13321 1.000 13.96397 976 VAL A N 1
ATOM 667 C CA . VAL A 1 120 ? 5.40140 33.78264 29.24718 1.000 14.43123 976 VAL A CA 1
ATOM 668 C C . VAL A 1 120 ? 3.98329 34.29701 29.09123 1.000 18.85418 976 VAL A C 1
ATOM 669 O O . VAL A 1 120 ? 3.00729 33.54565 29.21964 1.000 15.01548 976 VAL A O 1
ATOM 673 N N . TRP A 1 121 ? 3.85583 35.57955 28.76417 1.000 16.46148 977 TRP A N 1
ATOM 674 C CA . TRP A 1 121 ? 2.53936 36.18274 28.52496 1.000 15.83464 977 TRP A CA 1
ATOM 675 C C . TRP A 1 121 ? 1.80336 35.56307 27.33280 1.000 12.46545 977 TRP A C 1
ATOM 676 O O . TRP A 1 121 ? 0.62726 35.15818 27.44497 1.000 16.39647 977 TRP A O 1
ATOM 687 N N . GLN A 1 122 ? 2.44326 35.57310 26.14916 1.000 13.57771 978 GLN A N 1
ATOM 688 C CA . GLN A 1 122 ? 1.81139 35.04062 24.93795 1.000 14.04721 978 GLN A CA 1
ATOM 689 C C . GLN A 1 122 ? 1.34213 33.60174 25.14503 1.000 15.37196 978 GLN A C 1
ATOM 690 O O . GLN A 1 122 ? 0.27935 33.19789 24.64994 1.000 17.65212 978 GLN A O 1
ATOM 696 N N . GLU A 1 123 ? 2.17296 32.78855 25.77468 1.000 15.22138 979 GLU A N 1
ATOM 697 C CA . GLU A 1 123 ? 1.88269 31.36300 25.95459 1.000 14.49848 979 GLU A CA 1
ATOM 698 C C . GLU A 1 123 ? 0.93832 31.08435 27.12010 1.000 15.42702 979 GLU A C 1
ATOM 699 O O . GLU A 1 123 ? 0.60289 29.90797 27.36320 1.000 14.86506 979 GLU A O 1
ATOM 705 N N . HIS A 1 124 ? 0.56114 32.11979 27.89141 1.000 14.81697 980 HIS A N 1
ATOM 706 C CA . HIS A 1 124 ? -0.24070 31.94703 29.11208 1.000 15.73118 980 HIS A CA 1
ATOM 707 C C . HIS A 1 124 ? 0.44489 30.95868 30.06366 1.000 17.44107 980 HIS A C 1
ATOM 708 O O . HIS A 1 124 ? -0.18673 30.10874 30.69722 1.000 18.41812 980 HIS A O 1
ATOM 715 N N . CYS A 1 125 ? 1.75842 31.04315 30.12179 1.000 16.76358 981 CYS A N 1
ATOM 716 C CA A CYS A 1 125 ? 2.52177 30.17757 31.00954 0.777 13.48125 981 CYS A CA 1
ATOM 717 C CA B CYS A 1 125 ? 2.51873 30.17832 31.01355 0.223 14.94301 981 CYS A CA 1
ATOM 718 C C . CYS A 1 125 ? 2.24180 30.55077 32.46182 1.000 16.83365 981 CYS A C 1
ATOM 719 O O . CYS A 1 125 ? 2.39062 31.71325 32.85151 1.000 17.44788 981 CYS A O 1
ATOM 724 N N . SER A 1 126 ? 1.82255 29.57486 33.27446 1.000 11.79733 982 SER A N 1
ATOM 725 C CA . SER A 1 126 ? 1.67131 29.92227 34.68666 1.000 15.03412 982 SER A CA 1
ATOM 726 C C . SER A 1 126 ? 2.68700 29.24141 35.59463 1.000 14.03606 982 SER A C 1
ATOM 727 O O . SER A 1 126 ? 2.62620 29.43585 36.81919 1.000 17.26362 982 SER A O 1
ATOM 730 N N . SER A 1 127 ? 3.57281 28.39937 35.05049 1.000 14.61805 983 SER A N 1
ATOM 731 C CA . SER A 1 127 ? 4.65206 27.79140 35.82834 1.000 14.86855 983 SER A CA 1
ATOM 732 C C . SER A 1 127 ? 5.98684 27.94346 35.11618 1.000 14.34948 983 SER A C 1
ATOM 733 O O . SER A 1 127 ? 6.10481 27.57509 33.94336 1.000 14.85009 983 SER A O 1
ATOM 736 N N . ILE A 1 128 ? 6.96336 28.52255 35.80773 1.000 12.93563 984 ILE A N 1
ATOM 737 C CA . ILE A 1 128 ? 8.36595 28.54886 35.39030 1.000 11.43426 984 ILE A CA 1
ATOM 738 C C . ILE A 1 128 ? 9.13213 27.62642 36.31415 1.000 13.54546 984 ILE A C 1
ATOM 739 O O . ILE A 1 128 ? 8.91872 27.67389 37.53209 1.000 14.29506 984 ILE A O 1
ATOM 744 N N . VAL A 1 129 ? 10.03338 26.79309 35.75343 1.000 13.61399 985 VAL A N 1
ATOM 745 C CA . VAL A 1 129 ? 10.96529 25.96887 36.54611 1.000 13.55388 985 VAL A CA 1
ATOM 746 C C . VAL A 1 129 ? 12.38050 26.44217 36.28913 1.000 14.35929 985 VAL A C 1
ATOM 747 O O . VAL A 1 129 ? 12.81751 26.49552 35.14012 1.000 14.76104 985 VAL A O 1
ATOM 751 N N . MET A 1 130 ? 13.09326 26.79551 37.35574 1.000 14.71383 986 MET A N 1
ATOM 752 C CA . MET A 1 130 ? 14.48674 27.22008 37.30114 1.000 15.56812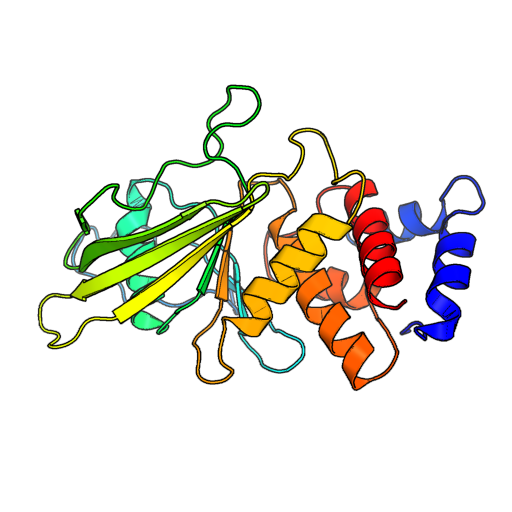 986 MET A CA 1
ATOM 753 C C . MET A 1 130 ? 15.31502 26.25372 38.13300 1.000 17.19286 986 MET A C 1
ATOM 754 O O . MET A 1 130 ? 15.05823 26.09759 39.32748 1.000 18.15456 986 MET A O 1
ATOM 759 N N . ILE A 1 131 ? 16.30415 25.60890 37.51893 1.000 15.97205 987 ILE A N 1
ATOM 760 C CA . ILE A 1 131 ? 17.08283 24.59856 38.23541 1.000 14.07429 987 ILE A CA 1
ATOM 761 C C . ILE A 1 131 ? 18.54081 25.01150 38.34460 1.000 23.10831 987 ILE A C 1
ATOM 762 O O . ILE A 1 131 ? 19.42024 24.33704 37.80518 1.000 23.97631 987 ILE A O 1
ATOM 767 N N . THR A 1 132 ? 18.77753 26.20575 38.87512 1.000 23.29837 988 THR A N 1
ATOM 768 C CA . THR A 1 132 ? 20.12685 26.66483 39.16459 1.000 18.39300 988 THR A CA 1
ATOM 769 C C . THR A 1 132 ? 20.03426 27.72783 40.25384 1.000 23.36091 988 THR A C 1
ATOM 770 O O . THR A 1 132 ? 19.05167 28.46578 40.32535 1.000 25.43904 988 THR A O 1
ATOM 774 N N . LYS A 1 133 ? 21.07882 27.84095 41.07535 1.000 22.37359 989 LYS A N 1
ATOM 775 C CA . LYS A 1 133 ? 21.23415 29.11418 41.76411 1.000 22.76738 989 LYS A CA 1
ATOM 776 C C . LYS A 1 133 ? 21.72174 30.17492 40.78978 1.000 26.41335 989 LYS A C 1
ATOM 777 O O . LYS A 1 133 ? 22.32716 29.87585 39.75709 1.000 23.07918 989 LYS A O 1
ATOM 783 N N . LEU A 1 134 ? 21.51923 31.43920 41.17136 1.000 21.94752 990 LEU A N 1
ATOM 784 C CA . LEU A 1 134 ? 22.11159 32.52887 40.40657 1.000 21.60376 990 LEU A CA 1
ATOM 785 C C . LEU A 1 134 ? 23.62109 32.45164 40.41272 1.000 23.42172 990 LEU A C 1
ATOM 786 O O . LEU A 1 134 ? 24.27022 32.69895 39.38788 1.000 26.88408 990 LEU A O 1
ATOM 791 N N . VAL A 1 135 ? 24.19956 32.11944 41.56864 1.000 22.09710 991 VAL A N 1
ATOM 792 C CA . VAL A 1 135 ? 25.63415 31.97770 41.76376 1.000 22.66879 991 VAL A CA 1
ATOM 793 C C . VAL A 1 135 ? 25.91830 30.59340 42.32431 1.000 25.50788 991 VAL A C 1
ATOM 794 O O . VAL A 1 135 ? 25.28850 30.18323 43.30404 1.000 22.85691 991 VAL A O 1
ATOM 798 N N . GLU A 1 136 ? 26.80596 29.85282 41.66310 1.000 23.60436 992 GLU A N 1
ATOM 799 C CA . GLU A 1 136 ? 27.24905 28.54581 42.15001 1.000 22.30112 992 GLU A CA 1
ATOM 800 C C . GLU A 1 136 ? 28.76155 28.49844 42.21404 1.000 23.02718 992 GLU A C 1
ATOM 801 O O . GLU A 1 136 ? 29.44505 28.77620 41.21636 1.000 22.80620 992 GLU A O 1
ATOM 807 N N . VAL A 1 137 ? 29.27455 28.11450 43.38589 1.000 22.60736 993 VAL A N 1
ATOM 808 C CA . VAL A 1 137 ? 30.69599 28.09794 43.70102 1.000 29.51603 993 VAL A CA 1
ATOM 809 C C . VAL A 1 137 ? 31.31252 29.42081 43.25927 1.000 25.18984 993 VAL A C 1
ATOM 810 O O . VAL A 1 137 ? 32.36461 29.44486 42.60326 1.000 26.25284 993 VAL A O 1
ATOM 814 N N . GLY A 1 138 ? 30.62741 30.52019 43.58639 1.000 24.96442 994 GLY A N 1
ATOM 815 C CA . GLY A 1 138 ? 31.12718 31.86258 43.30179 1.000 32.32462 994 GLY A CA 1
ATOM 816 C C . GLY A 1 138 ? 31.12658 32.32444 41.85963 1.000 36.01623 994 GLY A C 1
ATOM 817 O O . GLY A 1 138 ? 31.65240 33.40896 41.58436 1.000 39.10428 994 GLY A O 1
ATOM 818 N N . ARG A 1 139 ? 30.52586 31.55430 40.95288 1.000 24.69299 995 ARG A N 1
ATOM 819 C CA . ARG A 1 139 ? 30.41402 31.84973 39.52749 1.000 28.82556 995 ARG A CA 1
ATOM 820 C C . ARG A 1 139 ? 28.97559 32.22301 39.20822 1.000 30.09364 995 ARG A C 1
ATOM 821 O O . ARG A 1 139 ? 28.05680 31.48810 39.57516 1.000 27.92015 995 ARG A O 1
ATOM 829 N N . VAL A 1 140 ? 28.77329 33.31915 38.47727 1.000 31.09763 996 VAL A N 1
ATOM 830 C CA . VAL A 1 140 ? 27.42965 33.67975 38.03343 1.000 30.95162 996 VAL A CA 1
ATOM 831 C C . VAL A 1 140 ? 26.92373 32.65887 37.01588 1.000 27.27179 996 VAL A C 1
ATOM 832 O O . VAL A 1 140 ? 27.52518 32.45567 35.95833 1.000 34.74953 996 VAL A O 1
ATOM 836 N N . LYS A 1 141 ? 25.84474 31.97001 37.36262 1.000 26.31047 997 LYS A N 1
ATOM 837 C CA . LYS A 1 141 ? 25.23604 31.00305 36.46628 1.000 24.58073 997 LYS A CA 1
ATOM 838 C C . LYS A 1 141 ? 24.00176 31.54016 35.77219 1.000 30.81532 997 LYS A C 1
ATOM 839 O O . LYS A 1 141 ? 23.65382 31.07270 34.68414 1.000 32.09040 997 LYS A O 1
ATOM 845 N N . CYS A 1 142 ? 23.30403 32.48257 36.39930 1.000 26.49043 998 CYS A N 1
ATOM 846 C CA . CYS A 1 142 ? 22.12554 33.08646 35.81009 1.000 28.55851 998 CYS A CA 1
ATOM 847 C C . CYS A 1 142 ? 21.97698 34.49753 36.38082 1.000 30.72372 998 CYS A C 1
ATOM 848 O O . CYS A 1 142 ? 22.28136 34.72810 37.55575 1.000 31.92996 998 CYS A O 1
ATOM 851 N N . SER A 1 143 ? 21.57903 35.44745 35.54105 1.000 29.92571 999 SER A N 1
ATOM 852 C CA . SER A 1 143 ? 21.28253 36.79843 36.00877 1.000 30.54032 999 SER A CA 1
ATOM 853 C C . SER A 1 143 ? 19.82589 36.88852 36.41672 1.000 26.76024 999 SER A C 1
ATOM 854 O O . SER A 1 143 ? 18.96473 36.28004 35.79399 1.000 31.88409 999 SER A O 1
ATOM 857 N N . ARG A 1 144 ? 19.56313 37.60343 37.50401 1.000 23.58244 1000 ARG A N 1
ATOM 858 C CA . ARG A 1 144 ? 18.20223 37.71401 38.00145 1.000 21.23618 1000 ARG A CA 1
ATOM 859 C C . ARG A 1 144 ? 17.31947 38.45944 36.99079 1.000 25.76566 1000 ARG A C 1
ATOM 860 O O . ARG A 1 144 ? 17.57830 39.61230 36.63632 1.000 27.77288 1000 ARG A O 1
ATOM 868 N N . TYR A 1 145 ? 16.28845 37.78043 36.49965 1.000 19.33624 1001 TYR A N 1
ATOM 869 C CA . TYR A 1 145 ? 15.41130 38.31137 35.46413 1.000 21.48613 1001 TYR A CA 1
ATOM 870 C C . TYR A 1 145 ? 14.04169 38.73038 35.98061 1.000 19.16471 1001 TYR A C 1
ATOM 871 O O . TYR A 1 145 ? 13.15232 39.04659 35.16491 1.000 19.51023 1001 TYR A O 1
ATOM 880 N N . TRP A 1 146 ? 13.83467 38.70053 37.29401 1.000 18.51646 1002 TRP A N 1
ATOM 881 C CA . TRP A 1 146 ? 12.57983 39.01857 37.96185 1.000 20.18867 1002 TRP A CA 1
ATOM 882 C C . TRP A 1 146 ? 12.78447 40.09982 39.01797 1.000 22.63334 1002 TRP A C 1
ATOM 883 O O . TRP A 1 146 ? 13.88040 40.24555 39.55316 1.000 25.06800 1002 TRP A O 1
ATOM 894 N N . PRO A 1 147 ? 11.74982 40.88348 39.31474 1.000 24.29137 1003 PRO A N 1
ATOM 895 C CA . PRO A 1 147 ? 11.88819 41.97745 40.28760 1.000 24.16977 1003 PRO A CA 1
ATOM 896 C C . PRO A 1 147 ? 11.89538 41.49651 41.72812 1.000 24.97127 1003 PRO A C 1
ATOM 897 O O . PRO A 1 147 ? 11.25158 40.50657 42.09508 1.000 25.42884 1003 PRO A O 1
ATOM 901 N N . GLU A 1 148 ? 12.62055 42.24351 42.55669 1.000 26.98653 1004 GLU A N 1
ATOM 902 C CA . GLU A 1 148 ? 12.53959 42.05125 44.00202 1.000 33.26530 1004 GLU A CA 1
ATOM 903 C C . GLU A 1 148 ? 11.23598 42.60608 44.54515 1.000 31.58068 1004 GLU A C 1
ATOM 904 O O . GLU A 1 148 ? 10.74427 42.15379 45.58352 1.000 32.13341 1004 GLU A O 1
ATOM 910 N N . ASP A 1 149 ? 10.67043 43.58963 43.85546 1.000 26.81616 1005 ASP A N 1
ATOM 911 C CA . ASP A 1 149 ? 9.41922 44.20205 44.25654 1.000 26.24834 1005 ASP A CA 1
ATOM 912 C C . ASP A 1 149 ? 8.54677 44.37728 43.02474 1.000 25.74114 1005 ASP A C 1
ATOM 913 O O . ASP A 1 149 ? 7.64901 43.56947 42.76660 1.000 25.32983 1005 ASP A O 1
ATOM 918 N N . SER A 1 150 ? 8.85654 45.37373 42.20486 1.000 26.08864 1006 SER A N 1
ATOM 919 C CA . SER A 1 150 ? 8.19660 45.48168 40.91085 1.000 24.10315 1006 SER A CA 1
ATOM 920 C C . SER A 1 150 ? 9.13844 46.15571 39.94225 1.000 24.37130 1006 SER A C 1
ATOM 921 O O . SER A 1 150 ? 9.98821 46.95485 40.33650 1.000 26.14975 1006 SER A O 1
ATOM 924 N N . ASP A 1 151 ? 8.95056 45.85548 38.66658 1.000 24.31254 1007 ASP A N 1
ATOM 925 C CA . ASP A 1 151 ? 9.69621 46.54708 37.62646 1.000 28.62558 1007 ASP A CA 1
ATOM 926 C C . ASP A 1 151 ? 8.91685 46.41830 36.32683 1.000 33.37181 1007 ASP A C 1
ATOM 927 O O . ASP A 1 151 ? 7.97130 45.62742 36.22528 1.000 25.65788 1007 ASP A O 1
ATOM 932 N N . THR A 1 152 ? 9.27643 47.25109 35.35648 1.000 27.26246 1008 THR A N 1
ATOM 933 C CA . THR A 1 152 ? 8.67443 47.21152 34.02992 1.000 24.16637 1008 THR A CA 1
ATOM 934 C C . THR A 1 152 ? 9.72001 46.81968 32.99907 1.000 26.56327 1008 THR A C 1
ATOM 935 O O . THR A 1 152 ? 10.80539 47.40108 32.95093 1.000 28.01345 1008 THR A O 1
ATOM 939 N N . TYR A 1 153 ? 9.41805 45.77865 32.23895 1.000 19.09316 1009 TYR A N 1
ATOM 940 C CA . TYR A 1 153 ? 10.23765 45.34710 31.12101 1.000 25.59421 1009 TYR A CA 1
ATOM 941 C C . TYR A 1 153 ? 9.45064 45.55628 29.84363 1.000 26.21027 1009 TYR A C 1
ATOM 942 O O . TYR A 1 153 ? 8.41403 44.91625 29.64019 1.000 24.08946 1009 TYR A O 1
ATOM 951 N N . GLY A 1 154 ? 9.94764 46.41581 28.97857 1.000 28.37409 1010 GLY A N 1
ATOM 952 C CA . GLY A 1 154 ? 9.18973 46.82655 27.81277 1.000 27.61667 1010 GLY A CA 1
ATOM 953 C C . GLY A 1 154 ? 7.81719 47.34214 28.20868 1.000 25.33689 1010 GLY A C 1
ATOM 954 O O . GLY A 1 154 ? 7.70662 48.25958 29.01640 1.000 23.13324 1010 GLY A O 1
ATOM 955 N N . ASP A 1 155 ? 6.75908 46.70710 27.71070 1.000 20.78304 1011 ASP A N 1
ATOM 956 C CA . ASP A 1 155 ? 5.38636 47.09796 28.04004 1.000 16.93702 1011 ASP A CA 1
ATOM 957 C C . ASP A 1 155 ? 4.75999 46.21584 29.12332 1.000 18.36387 1011 ASP A C 1
ATOM 958 O O . ASP A 1 155 ? 3.55190 46.29004 29.31944 1.000 16.93078 1011 ASP A O 1
ATOM 963 N N . ILE A 1 156 ? 5.54420 45.36943 29.79617 1.000 15.72206 1012 ILE A N 1
ATOM 964 C CA . ILE A 1 156 ? 5.04311 44.47530 30.84066 1.000 19.89494 1012 ILE A CA 1
ATOM 965 C C . ILE A 1 156 ? 5.53785 44.92064 32.20605 1.000 21.52824 1012 ILE A C 1
ATOM 966 O O . ILE A 1 156 ? 6.74762 45.03474 32.42910 1.000 23.76835 1012 ILE A O 1
ATOM 971 N N . LYS A 1 157 ? 4.60037 45.13756 33.13301 1.000 16.44585 1013 LYS A N 1
ATOM 972 C CA . LYS A 1 157 ? 4.91839 45.41502 34.52728 1.000 17.98126 1013 LYS A CA 1
ATOM 973 C C . LYS A 1 157 ? 4.80115 44.11111 35.29692 1.000 18.98454 1013 LYS A C 1
ATOM 974 O O . LYS A 1 157 ? 3.82582 43.38262 35.12707 1.000 21.52857 1013 LYS A O 1
ATOM 980 N N . ILE A 1 158 ? 5.82714 43.79300 36.08761 1.000 18.02351 1014 ILE A N 1
ATOM 981 C CA . ILE A 1 158 ? 5.87476 42.56588 36.87820 1.000 14.72782 1014 ILE A CA 1
ATOM 982 C C . ILE A 1 158 ? 6.00093 42.91627 38.34176 1.000 20.00868 1014 ILE A C 1
ATOM 983 O O . ILE A 1 158 ? 6.88467 43.68325 38.72577 1.000 20.71799 1014 ILE A O 1
ATOM 988 N N . MET A 1 159 ? 5.13974 42.33017 39.16299 1.000 20.32913 1015 MET A N 1
ATOM 989 C CA . MET A 1 159 ? 5.16679 42.49773 40.60196 1.000 20.34184 1015 MET A CA 1
ATOM 990 C C . MET A 1 159 ? 5.37113 41.15958 41.28491 1.000 19.39769 1015 MET A C 1
ATOM 991 O O . MET A 1 159 ? 4.71711 40.17427 40.94835 1.000 17.68157 1015 MET A O 1
ATOM 996 N N . LEU A 1 160 ? 6.30228 41.11328 42.21665 1.000 16.81823 1016 LEU A N 1
ATOM 997 C CA . LEU A 1 160 ? 6.43388 39.95760 43.10750 1.000 20.57923 1016 LEU A CA 1
ATOM 998 C C . LEU A 1 160 ? 5.42249 40.03684 44.23732 1.000 26.86847 1016 LEU A C 1
ATOM 999 O O . LEU A 1 160 ? 5.49046 40.93579 45.07887 1.000 25.29573 1016 LEU A O 1
ATOM 1004 N N . VAL A 1 161 ? 4.45981 39.12169 44.23218 1.000 21.08729 1017 VAL A N 1
ATOM 1005 C CA . VAL A 1 161 ? 3.37832 39.15283 45.19345 1.000 22.65527 1017 VAL A CA 1
ATOM 1006 C C . VAL A 1 161 ? 3.55138 38.17691 46.34142 1.000 23.54258 1017 VAL A C 1
ATOM 1007 O O . VAL A 1 161 ? 2.94488 38.38212 47.40004 1.000 25.22011 1017 VAL A O 1
ATOM 1011 N N . LYS A 1 162 ? 4.35594 37.12673 46.18212 1.000 19.00678 1018 LYS A N 1
ATOM 1012 C CA . LYS A 1 162 ? 4.59416 36.20643 47.29136 1.000 23.22426 1018 LYS A CA 1
ATOM 1013 C C . LYS A 1 162 ? 5.92869 35.50580 47.07590 1.000 23.28426 1018 LYS A C 1
ATOM 1014 O O . LYS A 1 162 ? 6.26000 35.16460 45.94209 1.000 21.09092 1018 LYS A O 1
ATOM 1020 N N . THR A 1 163 ? 6.65192 35.24409 48.16288 1.000 20.35293 1019 THR A N 1
ATOM 1021 C CA . THR A 1 163 ? 7.77534 34.31109 48.16715 1.000 24.35542 1019 THR A CA 1
ATOM 1022 C C . THR A 1 163 ? 7.55551 33.25016 49.23698 1.000 28.57723 1019 THR A C 1
ATOM 1023 O O . THR A 1 163 ? 7.34404 33.58512 50.41182 1.000 29.76462 1019 THR A O 1
ATOM 1027 N N . GLU A 1 164 ? 7.65303 31.98563 48.84928 1.000 22.89181 1020 GLU A N 1
ATOM 1028 C CA . GLU A 1 164 ? 7.65930 30.85166 49.77211 1.000 25.18169 1020 GLU A CA 1
ATOM 1029 C C . GLU A 1 164 ? 9.02559 30.18288 49.70594 1.000 26.57175 1020 GLU A C 1
ATOM 1030 O O . GLU A 1 164 ? 9.36322 29.57667 48.68586 1.000 25.47478 1020 GLU A O 1
ATOM 1036 N N . THR A 1 165 ? 9.77843 30.20893 50.81283 1.000 25.40293 1021 THR A N 1
ATOM 1037 C CA . THR A 1 165 ? 11.15442 29.71429 50.80388 1.000 32.67186 1021 THR A CA 1
ATOM 1038 C C . THR A 1 165 ? 11.23267 28.42656 51.60518 1.000 33.71100 1021 THR A C 1
ATOM 1039 O O . THR A 1 165 ? 10.93910 28.42364 52.80238 1.000 36.77839 1021 THR A O 1
ATOM 1043 N N . LEU A 1 166 ? 11.62801 27.34585 50.94010 1.000 26.85410 1022 LEU A N 1
ATOM 1044 C CA . LEU A 1 166 ? 11.84871 26.04125 51.53595 1.000 25.05136 1022 LEU A CA 1
ATOM 1045 C C . LEU A 1 166 ? 13.32829 25.67696 51.51539 1.000 24.22911 1022 LEU A C 1
ATOM 1046 O O . LEU A 1 166 ? 14.15099 26.37154 50.92900 1.000 22.34008 1022 LEU A O 1
ATOM 1051 N N . ALA A 1 167 ? 13.65581 24.53406 52.14814 1.000 27.52342 1023 ALA A N 1
ATOM 1052 C CA . ALA A 1 167 ? 15.05082 24.11733 52.27663 1.000 27.59172 1023 ALA A CA 1
ATOM 1053 C C . ALA A 1 167 ? 15.72450 23.92758 50.92468 1.000 27.68083 1023 ALA A C 1
ATOM 1054 O O . ALA A 1 167 ? 16.89774 24.27791 50.75853 1.000 25.62501 1023 ALA A O 1
ATOM 1056 N N . GLU A 1 168 ? 15.01768 23.34995 49.95277 1.000 23.32979 1024 GLU A N 1
ATOM 1057 C CA . GLU A 1 168 ? 15.63740 23.01121 48.66716 1.000 22.23429 1024 GLU A CA 1
ATOM 1058 C C . GLU A 1 168 ? 15.11496 23.79772 47.47762 1.000 23.40995 1024 GLU A C 1
ATOM 1059 O O . GLU A 1 168 ? 15.64244 23.61278 46.37062 1.000 18.90022 1024 GLU A O 1
ATOM 1065 N N . TYR A 1 169 ? 14.04111 24.57128 47.64831 1.000 19.45270 1025 TYR A N 1
ATOM 1066 C CA . TYR A 1 169 ? 13.51218 25.38714 46.57188 1.000 19.13293 1025 TYR A CA 1
ATOM 1067 C C . TYR A 1 169 ? 12.71080 26.55982 47.11100 1.000 21.15549 1025 TYR A C 1
ATOM 1068 O O . TYR A 1 169 ? 12.29217 26.58986 48.27553 1.000 22.65640 1025 TYR A O 1
ATOM 1077 N N . VAL A 1 170 ? 12.48911 27.51671 46.21857 1.000 17.88725 1026 VAL A N 1
ATOM 1078 C CA . VAL A 1 170 ? 11.67008 28.69369 46.45423 1.000 18.08440 1026 VAL A CA 1
ATOM 1079 C C . VAL A 1 170 ? 10.51377 28.70939 45.46717 1.000 19.03743 1026 VAL A C 1
ATOM 1080 O O . VAL A 1 170 ? 10.68076 28.34526 44.30204 1.000 18.12565 1026 VAL A O 1
ATOM 1084 N N . VAL A 1 171 ? 9.33978 29.13590 45.93252 1.000 16.65527 1027 VAL A N 1
ATOM 1085 C CA . VAL A 1 171 ? 8.23178 29.45408 45.04039 1.000 15.91531 1027 VAL A CA 1
ATOM 1086 C C . VAL A 1 171 ? 7.98594 30.95553 45.05729 1.000 17.42842 1027 VAL A C 1
ATOM 1087 O O . VAL A 1 171 ? 7.59119 31.50864 46.08373 1.000 22.25709 1027 VAL A O 1
ATOM 1091 N N . ARG A 1 172 ? 8.17720 31.61233 43.91342 1.000 15.89232 1028 ARG A N 1
ATOM 1092 C CA . ARG A 1 172 ? 7.85010 33.03108 43.75553 1.000 18.74419 1028 ARG A CA 1
ATOM 1093 C C . ARG A 1 172 ? 6.58519 33.19055 42.91515 1.000 22.24852 1028 ARG A C 1
ATOM 1094 O O . ARG A 1 172 ? 6.47157 32.60601 41.84007 1.000 19.62731 1028 ARG A O 1
ATOM 1102 N N . THR A 1 173 ? 5.63711 33.98298 43.39885 1.000 15.73398 1029 THR A N 1
ATOM 1103 C CA . THR A 1 173 ? 4.42738 34.28479 42.64451 1.000 16.20132 1029 THR A CA 1
ATOM 1104 C C . THR A 1 173 ? 4.53095 35.70215 42.10153 1.000 17.89591 1029 THR A C 1
ATOM 1105 O O . THR A 1 173 ? 4.79871 36.64727 42.85929 1.000 18.58225 1029 THR A O 1
ATOM 1109 N N . PHE A 1 174 ? 4.30372 35.84231 40.79416 1.000 16.03747 1030 PHE A N 1
ATOM 1110 C CA . PHE A 1 174 ? 4.33957 37.13200 40.12266 1.000 15.52664 1030 PHE A CA 1
ATOM 1111 C C . PHE A 1 174 ? 2.98262 37.45234 39.53338 1.000 17.28832 1030 PHE A C 1
ATOM 1112 O O . PHE A 1 174 ? 2.22312 36.55325 39.14295 1.000 16.32186 1030 PHE A O 1
ATOM 1120 N N . ALA A 1 175 ? 2.68532 38.73902 39.48193 1.000 17.02438 1031 ALA A N 1
ATOM 1121 C CA . ALA A 1 175 ? 1.57619 39.25714 38.69302 1.000 18.54268 1031 ALA A CA 1
ATOM 1122 C C . ALA A 1 175 ? 2.11950 40.10470 37.55246 1.000 17.87228 1031 ALA A C 1
ATOM 1123 O O . ALA A 1 175 ? 2.89401 41.05220 37.78516 1.000 18.23879 1031 ALA A O 1
ATOM 1125 N N . LEU A 1 176 ? 1.68978 39.78952 36.33075 1.000 13.87741 1032 LEU A N 1
ATOM 1126 C CA . LEU A 1 176 ? 2.06617 40.55436 35.13973 1.000 15.67930 1032 LEU A CA 1
ATOM 1127 C C . LEU A 1 176 ? 0.91461 41.44292 34.69515 1.000 16.51804 1032 LEU A C 1
ATOM 1128 O O . LEU A 1 176 ? -0.23489 40.98488 34.62130 1.000 16.35817 1032 LEU A O 1
ATOM 1133 N N . GLU A 1 177 ? 1.22726 42.70584 34.38341 1.000 13.91922 1033 GLU A N 1
ATOM 1134 C CA . GLU A 1 177 ? 0.31329 43.61400 33.70161 1.000 13.80456 1033 GLU A CA 1
ATOM 1135 C C . GLU A 1 177 ? 0.94979 44.03473 32.38902 1.000 18.46202 1033 GLU A C 1
ATOM 1136 O O . GLU A 1 177 ? 2.16079 44.25844 32.32362 1.000 27.32227 1033 GLU A O 1
ATOM 1142 N N . ARG A 1 178 ? 0.14541 44.15264 31.35162 1.000 16.78216 1034 ARG A N 1
ATOM 1143 C CA . ARG A 1 178 ? 0.67683 44.56072 30.06082 1.000 14.59693 1034 ARG A CA 1
ATOM 1144 C C . ARG A 1 178 ? -0.13070 45.72025 29.53633 1.000 18.79532 1034 ARG A C 1
ATOM 1145 O O . ARG A 1 178 ? -1.35278 45.69221 29.60201 1.000 16.43810 1034 ARG A O 1
ATOM 1153 N N . ARG A 1 179 ? 0.56388 46.72144 28.98233 1.000 19.88836 1035 ARG A N 1
ATOM 1154 C CA . ARG A 1 179 ? -0.11019 47.88419 28.41370 1.000 19.65700 1035 ARG A CA 1
ATOM 1155 C C . ARG A 1 179 ? -1.10190 47.48797 27.33871 1.000 18.32731 1035 ARG A C 1
ATOM 1156 O O . ARG A 1 179 ? -0.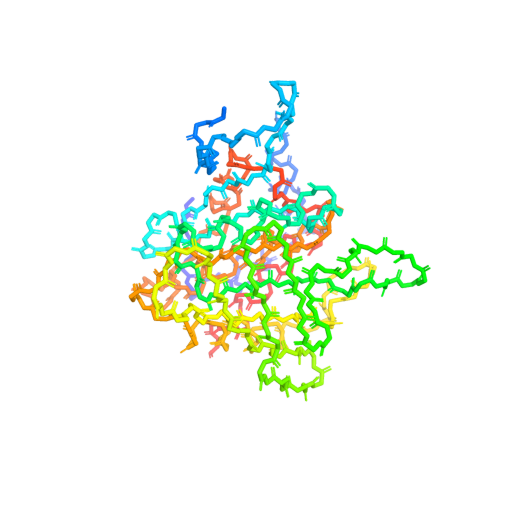75290 46.78607 26.38425 1.000 21.18669 1035 ARG A O 1
ATOM 1164 N N . GLY A 1 180 ? -2.33644 47.94723 27.50324 1.000 20.68010 1036 GLY A N 1
ATOM 1165 C CA . GLY A 1 180 ? -3.44948 47.68273 26.60754 1.000 21.02722 1036 GLY A CA 1
ATOM 1166 C C . GLY A 1 180 ? -4.34571 46.54055 27.03454 1.000 20.51368 1036 GLY A C 1
ATOM 1167 O O . GLY A 1 180 ? -5.41238 46.35220 26.43062 1.000 20.19501 1036 GLY A O 1
ATOM 1168 N N . TYR A 1 181 ? -3.95133 45.80129 28.07295 1.000 17.14982 1037 TYR A N 1
ATOM 1169 C CA . TYR A 1 181 ? -4.64329 44.63277 28.58672 1.000 18.26901 1037 TYR A CA 1
ATOM 1170 C C . TYR A 1 181 ? -5.18410 44.94415 29.97556 1.000 20.04501 1037 TYR A C 1
ATOM 1171 O O . TYR A 1 181 ? -4.58665 45.71742 30.73190 1.000 21.13316 1037 TYR A O 1
ATOM 1180 N N . SER A 1 182 ? -6.38926 44.43802 30.24635 1.000 15.01256 1038 SER A N 1
ATOM 1181 C CA . SER A 1 182 ? -7.20068 44.86382 31.38509 1.000 19.44108 1038 SER A CA 1
ATOM 1182 C C . SER A 1 182 ? -6.99529 44.05212 32.65416 1.000 22.37477 1038 SER A C 1
ATOM 1183 O O . SER A 1 182 ? -7.53202 44.45004 33.69825 1.000 25.17198 1038 SER A O 1
ATOM 1186 N N . ALA A 1 183 ? -6.31015 42.89290 32.59767 1.000 19.89584 1039 ALA A N 1
ATOM 1187 C CA . ALA A 1 183 ? -6.26673 41.98809 33.74389 1.000 24.79116 1039 ALA A CA 1
ATOM 1188 C C . ALA A 1 183 ? -4.85804 41.45194 33.97056 1.000 23.34713 1039 ALA A C 1
ATOM 1189 O O . ALA A 1 183 ? -4.05330 41.33831 33.04535 1.000 23.52859 1039 ALA A O 1
ATOM 1191 N N . ARG A 1 184 ? -4.58803 41.09237 35.21566 1.000 17.24976 1040 ARG A N 1
ATOM 1192 C CA . ARG A 1 184 ? -3.29866 40.50292 35.57617 1.000 16.38778 1040 ARG A CA 1
ATOM 1193 C C . ARG A 1 184 ? -3.16580 39.07719 35.05856 1.000 20.08686 1040 ARG A C 1
ATOM 1194 O O . ARG A 1 184 ? -4.12977 38.30500 35.01626 1.000 23.96825 1040 ARG A O 1
ATOM 1202 N N . HIS A 1 185 ? -1.94268 38.71425 34.71946 1.000 14.59606 1041 HIS A N 1
ATOM 1203 C CA . HIS A 1 185 ? -1.58701 37.31757 34.47783 1.000 14.69375 1041 HIS A CA 1
ATOM 1204 C C . HIS A 1 185 ? -0.68931 36.80251 35.59269 1.000 15.25745 1041 HIS A C 1
ATOM 1205 O O . HIS A 1 185 ? 0.36683 37.38632 35.84958 1.000 16.56014 1041 HIS A O 1
ATOM 1212 N N . GLU A 1 186 ? -1.05343 35.68158 36.19330 1.000 14.81258 1042 GLU A N 1
ATOM 1213 C CA . GLU A 1 186 ? -0.31075 35.16360 37.34736 1.000 13.73638 1042 GLU A CA 1
ATOM 1214 C C . GLU A 1 186 ? 0.63399 34.02642 36.94178 1.000 17.64101 1042 GLU A C 1
ATOM 1215 O O . GLU A 1 186 ? 0.25559 33.14069 36.16863 1.000 15.84451 1042 GLU A O 1
ATOM 1221 N N . VAL A 1 187 ? 1.88414 34.09003 37.43074 1.000 15.37080 1043 VAL A N 1
ATOM 1222 C CA . VAL A 1 187 ? 2.94308 33.12116 37.11810 1.000 16.03987 1043 VAL A CA 1
ATOM 1223 C C . VAL A 1 187 ? 3.61847 32.72332 38.42318 1.000 16.52106 1043 VAL A C 1
ATOM 1224 O O . VAL A 1 187 ? 3.98773 33.59506 39.21053 1.000 18.00198 1043 VAL A O 1
ATOM 1228 N N . ARG A 1 188 ? 3.80030 31.41839 38.63692 1.000 15.31605 1044 ARG A N 1
ATOM 1229 C CA . ARG A 1 188 ? 4.61106 30.89279 39.72747 1.000 13.62369 1044 ARG A CA 1
ATOM 1230 C C . ARG A 1 188 ? 5.93820 30.42485 39.16242 1.000 17.11609 1044 ARG A C 1
ATOM 1231 O O . ARG A 1 188 ? 5.96453 29.70223 38.16039 1.000 18.13655 1044 ARG A O 1
ATOM 1239 N N . GLN A 1 189 ? 7.02625 30.82098 39.82017 1.000 15.74778 1045 GLN A N 1
ATOM 1240 C CA . GLN A 1 189 ? 8.36517 30.34040 39.50578 1.000 15.62868 1045 GLN A CA 1
ATOM 1241 C C . GLN A 1 189 ? 8.77878 29.35329 40.59557 1.000 18.41422 1045 GLN A C 1
ATOM 1242 O O . GLN A 1 189 ? 8.75653 29.69216 41.77759 1.000 16.91912 1045 GLN A O 1
ATOM 1248 N N . PHE A 1 190 ? 9.12298 28.13217 40.19244 1.000 14.37482 1046 PHE A N 1
ATOM 1249 C CA . PHE A 1 190 ? 9.58545 27.06940 41.08527 1.000 14.85060 1046 PHE A CA 1
ATOM 1250 C C . PHE A 1 190 ? 11.09483 26.97424 40.88996 1.000 14.53047 1046 PHE A C 1
ATOM 1251 O O . PHE A 1 190 ? 11.56200 26.53961 39.83630 1.000 13.16014 1046 PHE A O 1
ATOM 1259 N N . HIS A 1 191 ? 11.83996 27.48203 41.86142 1.000 18.35651 1047 HIS A N 1
ATOM 1260 C CA . HIS A 1 191 ? 13.28482 27.68510 41.73854 1.000 15.37165 1047 HIS A CA 1
ATOM 1261 C C . HIS A 1 191 ? 13.97861 26.66703 42.63434 1.000 18.98593 1047 HIS A C 1
ATOM 1262 O O . HIS A 1 191 ? 14.00288 26.84049 43.85949 1.000 18.75864 1047 HIS A O 1
ATOM 1269 N N . PHE A 1 192 ? 14.48659 25.57870 42.02774 1.000 16.45355 1048 PHE A N 1
ATOM 1270 C CA . PHE A 1 192 ? 15.21677 24.56057 42.75581 1.000 15.44364 1048 PHE A CA 1
ATOM 1271 C C . PHE A 1 192 ? 16.63940 25.02743 43.03178 1.000 19.30606 1048 PHE A C 1
ATOM 1272 O O . PHE A 1 192 ? 17.39156 25.32539 42.09058 1.000 18.52786 1048 PHE A O 1
ATOM 1280 N N . THR A 1 193 ? 17.01277 25.08127 44.31045 1.000 17.66757 1049 THR A N 1
ATOM 1281 C CA . THR A 1 193 ? 18.30465 25.61971 44.72656 1.000 18.97215 1049 THR A CA 1
ATOM 1282 C C . THR A 1 193 ? 19.30801 24.55218 45.17216 1.000 20.50924 1049 THR A C 1
ATOM 1283 O O . THR A 1 193 ? 20.43620 24.91172 45.53572 1.000 23.52791 1049 THR A O 1
ATOM 1287 N N . ALA A 1 194 ? 18.90000 23.28288 45.27897 1.000 19.50538 1050 ALA A N 1
ATOM 1288 C CA . ALA A 1 194 ? 19.71144 22.24759 45.91914 1.000 26.20933 1050 ALA A CA 1
ATOM 1289 C C . ALA A 1 194 ? 20.54316 21.38619 44.96300 1.000 26.87999 1050 ALA A C 1
ATOM 1290 O O . ALA A 1 194 ? 21.20955 20.46083 45.43634 1.000 32.88677 1050 ALA A O 1
ATOM 1292 N N . TRP A 1 195 ? 20.52399 21.62042 43.64997 1.000 20.33125 1051 TRP A N 1
ATOM 1293 C CA . TRP A 1 195 ? 21.30482 20.75669 42.76913 1.000 22.69574 1051 TRP A CA 1
ATOM 1294 C C . TRP A 1 195 ? 22.80023 21.01497 43.00668 1.000 24.57209 1051 TRP A C 1
ATOM 1295 O O . TRP A 1 195 ? 23.24144 22.16555 42.97030 1.000 24.75801 1051 TRP A O 1
ATOM 1306 N N . PRO A 1 196 ? 23.60029 19.98203 43.26689 1.000 24.71868 1052 PRO A N 1
ATOM 1307 C CA . PRO A 1 196 ? 25.04004 20.19818 43.49516 1.000 22.84964 1052 PRO A CA 1
ATOM 1308 C C . PRO A 1 196 ? 25.72663 20.79663 42.27437 1.000 28.16527 1052 PRO A C 1
ATOM 1309 O O . PRO A 1 196 ? 25.43276 20.42876 41.14397 1.000 27.46890 1052 PRO A O 1
ATOM 1313 N N . GLU A 1 197 ? 26.68137 21.71351 42.51085 1.000 25.73412 1053 GLU A N 1
ATOM 1314 C CA . GLU A 1 197 ? 27.43514 22.29141 41.39425 1.000 32.54719 1053 GLU A CA 1
ATOM 1315 C C . GLU A 1 197 ? 28.25940 21.24400 40.63910 1.000 41.45909 1053 GLU A C 1
ATOM 1316 O O . GLU A 1 197 ? 28.45681 21.35486 39.42289 1.000 44.05670 1053 GLU A O 1
ATOM 1318 N N . HIS A 1 198 ? 28.72349 20.21569 41.32622 1.000 33.30892 1054 HIS A N 1
ATOM 1319 C CA . HIS A 1 198 ? 29.65650 19.25695 40.75502 1.000 37.42428 1054 HIS A CA 1
ATOM 1320 C C . HIS A 1 198 ? 29.03745 18.04718 40.05336 1.000 42.02678 1054 HIS A C 1
ATOM 1321 O O . HIS A 1 198 ? 29.75430 17.35142 39.32683 1.000 50.74530 1054 HIS A O 1
ATOM 1328 N N . GLY A 1 199 ? 27.76014 17.75228 40.24508 1.000 35.51341 1055 GLY A N 1
ATOM 1329 C CA . GLY A 1 199 ? 27.27178 16.42853 39.89744 1.000 32.93881 1055 GLY A CA 1
ATOM 1330 C C . GLY A 1 199 ? 25.80322 16.31047 40.23742 1.000 32.38942 1055 GLY A C 1
ATOM 1331 O O . GLY A 1 199 ? 25.13966 17.30450 40.55399 1.000 35.87217 1055 GLY A O 1
ATOM 1332 N N . VAL A 1 200 ? 25.30889 15.07737 40.20608 1.000 23.99726 1056 VAL A N 1
ATOM 1333 C CA . VAL A 1 200 ? 23.90614 14.82266 40.51771 1.000 31.55622 1056 VAL A CA 1
ATOM 1334 C C . VAL A 1 200 ? 23.66330 14.93341 42.01228 1.000 29.03207 1056 VAL A C 1
ATOM 1335 O O . VAL A 1 200 ? 24.60633 14.76875 42.81351 1.000 33.13917 1056 VAL A O 1
ATOM 1339 N N . PRO A 1 201 ? 22.42493 15.18542 42.41865 1.000 24.58617 1057 PRO A N 1
ATOM 1340 C CA . PRO A 1 201 ? 22.03780 14.98360 43.81956 1.000 31.23568 1057 PRO A CA 1
ATOM 1341 C C . PRO A 1 201 ? 22.38460 13.59075 44.33262 1.000 37.21915 1057 PRO A C 1
ATOM 1342 O O . PRO A 1 201 ? 22.28333 12.59492 43.61418 1.000 32.43702 1057 PRO A O 1
ATOM 1346 N N . TYR A 1 202 ? 22.77258 13.52491 45.61325 1.000 44.31745 1058 TYR A N 1
ATOM 1347 C CA . TYR A 1 202 ? 23.13146 12.24649 46.22565 1.000 50.73784 1058 TYR A CA 1
ATOM 1348 C C . TYR A 1 202 ? 21.91219 11.34828 46.40076 1.000 45.18118 1058 TYR A C 1
ATOM 1349 O O . TYR A 1 202 ? 21.97567 10.14404 46.11929 1.000 41.46882 1058 TYR A O 1
ATOM 1358 N N . HIS A 1 203 ? 20.78519 11.92676 46.81622 1.000 32.86846 1059 HIS A N 1
ATOM 1359 C CA . HIS A 1 203 ? 19.48816 11.26904 46.83826 1.000 34.25652 1059 HIS A CA 1
ATOM 1360 C C . HIS A 1 203 ? 18.54887 12.00993 45.89832 1.000 23.49496 1059 HIS A C 1
ATOM 1361 O O . HIS A 1 203 ? 18.63289 13.22669 45.74520 1.000 28.56105 1059 HIS A O 1
ATOM 1368 N N . ALA A 1 204 ? 17.69305 11.25630 45.24970 1.000 26.28336 1060 ALA A N 1
ATOM 1369 C CA . ALA A 1 204 ? 16.68250 11.85889 44.40453 1.000 20.57968 1060 ALA A CA 1
ATOM 1370 C C . ALA A 1 204 ? 15.48862 12.41934 45.18420 1.000 21.28788 1060 ALA A C 1
ATOM 1371 O O . ALA A 1 204 ? 14.60146 13.00146 44.57619 1.000 18.29295 1060 ALA A O 1
ATOM 1373 N N . THR A 1 205 ? 15.38653 12.16443 46.49427 1.000 23.23829 1061 THR A N 1
ATOM 1374 C CA . THR A 1 205 ? 14.14367 12.42377 47.22391 1.000 22.30999 1061 THR A CA 1
ATOM 1375 C C . THR A 1 205 ? 13.69924 13.88817 47.13390 1.000 26.80072 1061 THR A C 1
ATOM 1376 O O . THR A 1 205 ? 12.51644 14.17437 46.92569 1.000 24.44413 1061 THR A O 1
ATOM 1380 N N . GLY A 1 206 ? 14.64082 14.82430 47.27757 1.000 22.84189 1062 GLY A N 1
ATOM 1381 C CA . GLY A 1 206 ? 14.28695 16.23726 47.23613 1.000 23.85626 1062 GLY A CA 1
ATOM 1382 C C . GLY A 1 206 ? 13.81594 16.69674 45.86855 1.000 18.22339 1062 GLY A C 1
ATOM 1383 O O . GLY A 1 206 ? 12.81181 17.40311 45.74745 1.000 22.38669 1062 GLY A O 1
ATOM 1384 N N . LEU A 1 207 ? 14.54951 16.31937 44.81920 1.000 18.84087 1063 LEU A N 1
ATOM 1385 C CA . LEU A 1 207 ? 14.11385 16.64429 43.46098 1.000 15.72409 1063 LEU A CA 1
ATOM 1386 C C . LEU A 1 207 ? 12.76487 16.03492 43.13163 1.000 16.50554 1063 LEU A C 1
ATOM 1387 O O . LEU A 1 207 ? 11.93145 16.67572 42.49730 1.000 17.26904 1063 LEU A O 1
ATOM 1392 N N . LEU A 1 208 ? 12.53441 14.77439 43.51072 1.000 19.65899 1064 LEU A N 1
ATOM 1393 C CA . LEU A 1 208 ? 11.22934 14.17141 43.23343 1.000 17.73000 1064 LEU A CA 1
ATOM 1394 C C . LEU A 1 208 ? 10.09951 14.92583 43.93896 1.000 17.73065 1064 LEU A C 1
ATOM 1395 O O . LEU A 1 208 ? 9.02810 15.10969 43.36467 1.000 19.84175 1064 LEU A O 1
ATOM 1400 N N . ALA A 1 209 ? 10.31157 15.34972 45.19678 1.000 20.18144 1065 ALA A N 1
ATOM 1401 C CA . ALA A 1 209 ? 9.31554 16.18478 45.87072 1.000 22.70160 1065 ALA A CA 1
ATOM 1402 C C . ALA A 1 209 ? 9.08582 17.50201 45.13527 1.000 22.27447 1065 ALA A C 1
ATOM 1403 O O . ALA A 1 209 ? 7.94381 17.98809 45.03396 1.000 24.31727 1065 ALA A O 1
ATOM 1405 N N . PHE A 1 210 ? 10.15969 18.11148 44.64110 1.000 18.49902 1066 PHE A N 1
ATOM 1406 C CA . PHE A 1 210 ? 10.02605 19.32493 43.82969 1.000 19.99246 1066 PHE A CA 1
ATOM 1407 C C . PHE A 1 210 ? 9.20716 19.07748 42.56575 1.000 15.13524 1066 PHE A C 1
ATOM 1408 O O . PHE A 1 210 ? 8.24262 19.80693 42.28157 1.000 18.55280 1066 PHE A O 1
ATOM 1416 N N . ILE A 1 211 ? 9.54980 18.02858 41.80240 1.000 13.55677 1067 ILE A N 1
ATOM 1417 C CA . ILE A 1 211 ? 8.75839 17.69625 40.61381 1.000 12.58555 1067 ILE A CA 1
ATOM 1418 C C . ILE A 1 211 ? 7.28897 17.45505 40.96692 1.000 18.75114 1067 ILE A C 1
ATOM 1419 O O . ILE A 1 211 ? 6.37508 17.91389 40.25476 1.000 19.52733 1067 ILE A O 1
ATOM 1424 N N . ARG A 1 212 ? 7.03835 16.69830 42.04348 1.000 17.27695 1068 ARG A N 1
ATOM 1425 C CA . ARG A 1 212 ? 5.65966 16.48242 42.49279 1.000 22.01790 1068 ARG A CA 1
ATOM 1426 C C . ARG A 1 212 ? 4.94896 17.80434 42.78674 1.000 19.56461 1068 ARG A C 1
ATOM 1427 O O . ARG A 1 212 ? 3.77844 17.97789 42.44031 1.000 22.48755 1068 ARG A O 1
ATOM 1435 N N . ARG A 1 213 ? 5.64296 18.73821 43.43213 1.000 20.64504 1069 ARG A N 1
ATOM 1436 C CA . ARG A 1 213 ? 5.05567 20.05283 43.71083 1.000 20.42766 1069 ARG A CA 1
ATOM 1437 C C . ARG A 1 213 ? 4.66840 20.79520 42.42758 1.000 23.04414 1069 ARG A C 1
ATOM 1438 O O . ARG A 1 213 ? 3.55270 21.32143 42.30821 1.000 20.10191 1069 ARG A O 1
ATOM 1446 N N . VAL A 1 214 ? 5.57868 20.83617 41.44519 1.000 18.27715 1070 VAL A N 1
ATOM 1447 C CA . VAL A 1 214 ? 5.29232 21.51688 40.17643 1.000 15.88577 1070 VAL A CA 1
ATOM 1448 C C . VAL A 1 214 ? 4.12338 20.87110 39.43703 1.000 19.92637 1070 VAL A C 1
ATOM 1449 O O . VAL A 1 214 ? 3.22141 21.56491 38.95357 1.000 18.34148 1070 VAL A O 1
ATOM 1453 N N . LYS A 1 215 ? 4.09364 19.53663 39.38177 1.000 16.29420 1071 LYS A N 1
ATOM 1454 C CA . LYS A 1 215 ? 2.95757 18.84521 38.79138 1.000 17.12214 1071 LYS A CA 1
ATOM 1455 C C . LYS A 1 215 ? 1.63761 19.21391 39.47784 1.000 17.84125 1071 LYS A C 1
ATOM 1456 O O . LYS A 1 215 ? 0.64664 19.52028 38.80272 1.000 20.33022 1071 LYS A O 1
ATOM 1462 N N . ALA A 1 216 ? 1.60299 19.15734 40.81651 1.000 21.50803 1072 ALA A N 1
ATOM 1463 C CA . ALA A 1 216 ? 0.37928 19.45635 41.56849 1.000 23.81965 1072 ALA A CA 1
ATOM 1464 C C . ALA A 1 216 ? -0.04567 20.91637 41.42616 1.000 26.68730 1072 ALA A C 1
ATOM 1465 O O . ALA A 1 216 ? -1.22436 21.23162 41.61938 1.000 30.55248 1072 ALA A O 1
ATOM 1467 N N . SER A 1 217 ? 0.89384 21.82724 41.14295 1.000 21.66428 1073 SER A N 1
ATOM 1468 C CA . SER A 1 217 ? 0.63380 23.26102 40.99963 1.000 23.38014 1073 SER A CA 1
ATOM 1469 C C . SER A 1 217 ? 0.33836 23.69185 39.57441 1.000 28.72795 1073 SER A C 1
ATOM 1470 O O . SER A 1 217 ? 0.00002 24.86550 39.35547 1.000 28.36705 1073 SER A O 1
ATOM 1473 N N . THR A 1 218 ? 0.45237 22.80416 38.59951 1.000 21.76543 1074 THR A N 1
ATOM 1474 C CA . THR A 1 218 ? 0.27710 23.21384 37.20820 1.000 23.51737 1074 THR A CA 1
ATOM 1475 C C . THR A 1 218 ? -0.97106 22.54769 36.64249 1.000 34.40158 1074 THR A C 1
ATOM 1476 O O . THR A 1 218 ? -0.94592 21.35499 36.29274 1.000 36.38691 1074 THR A O 1
ATOM 1480 N N . PRO A 1 219 ? -2.05945 23.29294 36.48611 1.000 39.64620 1075 PRO A N 1
ATOM 1481 C CA . PRO A 1 219 ? -3.29563 22.70459 35.97676 1.000 50.70457 1075 PRO A CA 1
ATOM 1482 C C . PRO A 1 219 ? -3.09800 22.09925 34.59880 1.000 59.46575 1075 PRO A C 1
ATOM 1483 O O . PRO A 1 219 ? -2.16956 22.47270 33.86198 1.000 58.56858 1075 PRO A O 1
ATOM 1487 N N . PRO A 1 220 ? -3.91775 21.11343 34.24183 1.000 72.79229 1076 PRO A N 1
ATOM 1488 C CA . PRO A 1 220 ? -4.07664 20.76404 32.81687 1.000 74.82208 1076 PRO A CA 1
ATOM 1489 C C . PRO A 1 220 ? -4.58054 21.93090 31.95756 1.000 68.02185 1076 PRO A C 1
ATOM 1490 O O . PRO A 1 220 ? -4.29961 21.96884 30.75384 1.000 67.81928 1076 PRO A O 1
ATOM 1494 N N . ASP A 1 221 ? -5.31756 22.87626 32.55899 1.000 62.16019 1077 ASP A N 1
ATOM 1495 C CA . ASP A 1 221 ? -5.66838 24.16513 31.94121 1.000 60.61707 1077 ASP A CA 1
ATOM 1496 C C . ASP A 1 221 ? -4.44970 25.01260 31.50898 1.000 48.97710 1077 ASP A C 1
ATOM 1497 O O . ASP A 1 221 ? -4.55995 25.85557 30.60596 1.000 41.04569 1077 ASP A O 1
ATOM 1502 N N . ALA A 1 222 ? -3.30184 24.83648 32.15010 1.000 40.69901 1078 ALA A N 1
ATOM 1503 C CA . ALA A 1 222 ? -2.16776 25.73611 31.96757 1.000 36.31886 1078 ALA A CA 1
ATOM 1504 C C . ALA A 1 222 ? -1.56763 25.71941 30.55286 1.000 29.67736 1078 ALA A C 1
ATOM 1505 O O . ALA A 1 222 ? -1.64043 24.73954 29.80711 1.000 28.53305 1078 ALA A O 1
ATOM 1507 N N . GLY A 1 223 ? -0.86407 26.80154 30.24130 1.000 23.43319 1079 GLY A N 1
ATOM 1508 C CA . GLY A 1 223 ? 0.08079 26.82451 29.15633 1.000 20.77981 1079 GLY A CA 1
ATOM 1509 C C . GLY A 1 223 ? 1.26904 25.89598 29.40124 1.000 19.21903 1079 GLY A C 1
ATOM 1510 O O . GLY A 1 223 ? 1.31109 25.11867 30.36290 1.000 21.12818 1079 GLY A O 1
ATOM 1511 N N . PRO A 1 224 ? 2.25499 25.95336 28.50768 1.000 19.17054 1080 PRO A N 1
ATOM 1512 C CA . PRO A 1 224 ? 3.51154 25.20859 28.71063 1.000 18.01399 1080 PRO A CA 1
ATOM 1513 C C . PRO A 1 224 ? 4.22920 25.62983 29.98426 1.000 18.21776 1080 PRO A C 1
ATOM 1514 O O . PRO A 1 224 ? 4.09482 26.76454 30.43922 1.000 19.66113 1080 PRO A O 1
ATOM 1518 N N . ILE A 1 225 ? 4.98924 24.69940 30.54803 1.000 15.96906 1081 ILE A N 1
ATOM 1519 C CA . ILE A 1 225 ? 5.92255 24.99099 31.63093 1.000 15.15866 1081 ILE A CA 1
ATOM 1520 C C . ILE A 1 225 ? 7.23226 25.50200 31.03597 1.000 15.41907 1081 ILE A C 1
ATOM 1521 O O . ILE A 1 225 ? 7.89944 24.77599 30.29086 1.000 15.51332 1081 ILE A O 1
ATOM 1526 N N . VAL A 1 226 ? 7.58952 26.74946 31.32508 1.000 15.50777 1082 VAL A N 1
ATOM 1527 C CA . VAL A 1 226 ? 8.87841 27.28906 30.88568 1.000 15.76267 1082 VAL A CA 1
ATOM 1528 C C . VAL A 1 226 ? 9.95739 26.82079 31.84704 1.000 18.64740 1082 VAL A C 1
ATOM 1529 O O . VAL A 1 226 ? 9.88070 27.09467 33.04537 1.000 18.33909 1082 VAL A O 1
ATOM 1533 N N . ILE A 1 227 ? 10.97449 26.15273 31.31892 1.000 14.94929 1083 ILE A N 1
ATOM 1534 C CA . ILE A 1 227 ? 12.01065 25.54845 32.14154 1.000 14.41320 1083 ILE A CA 1
ATOM 1535 C C . ILE A 1 227 ? 13.37096 25.98164 31.64729 1.000 16.95385 1083 ILE A C 1
ATOM 1536 O O . ILE A 1 227 ? 13.63352 25.99006 30.43829 1.000 16.54894 1083 ILE A O 1
ATOM 1541 N N . HIS A 1 228 ? 14.23719 26.35434 32.58950 1.000 16.39042 1084 HIS A N 1
ATOM 1542 C CA . HIS A 1 228 ? 15.60886 26.64955 32.23816 1.000 21.72272 1084 HIS A CA 1
ATOM 1543 C C . HIS A 1 228 ? 16.52811 26.29390 33.40237 1.000 26.16615 1084 HIS A C 1
ATOM 1544 O O . HIS A 1 228 ? 16.09168 26.10097 34.54060 1.000 24.21421 1084 HIS A O 1
ATOM 1551 N N . CYS A 1 229 ? 17.80927 26.10704 33.08230 1.000 25.46114 1085 CYS A N 1
ATOM 1552 C CA . CYS A 1 229 ? 18.83760 26.03791 34.10636 1.000 23.50593 1085 CYS A CA 1
ATOM 1553 C C . CYS A 1 229 ? 19.92033 27.03888 33.77795 1.000 29.99848 1085 CYS A C 1
ATOM 1554 O O . CYS A 1 229 ? 19.69426 28.26573 33.78899 1.000 28.24635 1085 CYS A O 1
ATOM 1557 N N . SER A 1 230 ? 21.11896 26.51856 33.56791 1.000 29.36812 1086 SER A N 1
ATOM 1558 C CA . SER A 1 230 ? 22.21120 27.30137 33.02576 1.000 38.79516 1086 SER A CA 1
ATOM 1559 C C . SER A 1 230 ? 22.75884 26.54152 31.82416 1.000 49.34264 1086 SER A C 1
ATOM 1560 O O . SER A 1 230 ? 22.56960 25.32555 31.69423 1.000 56.94714 1086 SER A O 1
ATOM 1563 N N . ALA A 1 231 ? 23.43273 27.26195 30.93875 1.000 46.69057 1087 ALA A N 1
ATOM 1564 C CA . ALA A 1 231 ? 23.97664 26.63099 29.74544 1.000 50.28216 1087 ALA A CA 1
ATOM 1565 C C . ALA A 1 231 ? 24.81155 25.40224 30.08983 1.000 48.47949 1087 ALA A C 1
ATOM 1566 O O . ALA A 1 231 ? 25.70716 25.46138 30.93759 1.000 45.26844 1087 ALA A O 1
ATOM 1568 N N . GLY A 1 232 ? 24.48466 24.27706 29.44500 1.000 49.79561 1088 GLY A N 1
ATOM 1569 C CA . GLY A 1 232 ? 25.31309 23.08229 29.49243 1.000 50.00244 1088 GLY A CA 1
ATOM 1570 C C . GLY A 1 232 ? 25.36139 22.32804 30.79830 1.000 45.15196 1088 GLY A C 1
ATOM 1571 O O . GLY A 1 232 ? 26.30725 21.56922 31.02479 1.000 47.56053 1088 GLY A O 1
ATOM 1572 N N . THR A 1 233 ? 24.36802 22.49330 31.66950 1.000 30.59151 1089 THR A N 1
ATOM 1573 C CA . THR A 1 233 ? 24.35746 21.70818 32.89376 1.000 32.60583 1089 THR A CA 1
ATOM 1574 C C . THR A 1 233 ? 23.61220 20.38459 32.73925 1.000 30.86898 1089 THR A C 1
ATOM 1575 O O . THR A 1 233 ? 23.86364 19.48006 33.52910 1.000 34.23809 1089 THR A O 1
ATOM 1579 N N . GLY A 1 234 ? 22.68527 20.27230 31.77131 1.000 26.81418 1090 GLY A N 1
ATOM 1580 C CA . GLY A 1 234 ? 21.85028 19.08779 31.58375 1.000 22.34883 1090 GLY A CA 1
ATOM 1581 C C . GLY A 1 234 ? 20.71802 18.93512 32.59767 1.000 21.38382 1090 GLY A C 1
ATOM 1582 O O . GLY A 1 234 ? 19.99703 17.93137 32.57213 1.000 18.43577 1090 GLY A O 1
ATOM 1583 N N . ARG A 1 235 ? 20.58215 19.85810 33.54115 1.000 16.68367 1091 ARG A N 1
ATOM 1584 C CA . ARG A 1 235 ? 19.55763 19.69490 34.58043 1.000 14.62262 1091 ARG A CA 1
ATOM 1585 C C . ARG A 1 235 ? 18.13841 19.79447 34.01290 1.000 17.74438 1091 ARG A C 1
ATOM 1586 O O . ARG A 1 235 ? 17.22042 19.08306 34.46431 1.000 15.91335 1091 ARG A O 1
ATOM 1594 N N . THR A 1 236 ? 17.93649 20.69815 33.05445 1.000 17.92698 1092 THR A N 1
ATOM 1595 C CA . THR A 1 236 ? 16.62804 20.80738 32.40702 1.000 16.46737 1092 THR A CA 1
ATOM 1596 C C . THR A 1 236 ? 16.23610 19.48831 31.74172 1.000 17.30670 1092 THR A C 1
ATOM 1597 O O . THR A 1 236 ? 15.10509 19.02963 31.88245 1.000 15.44773 1092 THR A O 1
ATOM 1601 N N . GLY A 1 237 ? 17.16878 18.85627 31.02928 1.000 20.37120 1093 GLY A N 1
ATOM 1602 C CA . GLY A 1 237 ? 16.87028 17.57304 30.40748 1.000 17.57424 1093 GLY A CA 1
ATOM 1603 C C . GLY A 1 237 ? 16.52733 16.49706 31.43312 1.000 13.48933 1093 GLY A C 1
ATOM 1604 O O . GLY A 1 237 ? 15.58003 15.72312 31.24385 1.000 16.34680 1093 GLY A O 1
ATOM 1605 N N . CYS A 1 238 ? 17.28541 16.43485 32.53387 1.000 16.27040 1094 CYS A N 1
ATOM 1606 C CA . CYS A 1 238 ? 16.94799 15.49551 33.60142 1.000 18.10727 1094 CYS A CA 1
ATOM 1607 C C . CYS A 1 238 ? 15.54802 15.72894 34.12302 1.000 16.18962 1094 CYS A C 1
ATOM 1608 O O . CYS A 1 238 ? 14.78472 14.77615 34.34715 1.000 15.87343 1094 CYS A O 1
ATOM 1611 N N . TYR A 1 239 ? 15.21025 16.99160 34.39228 1.000 15.28275 1095 TYR A N 1
ATOM 1612 C CA . TYR A 1 239 ? 13.87960 17.28506 34.90581 1.000 15.25859 1095 TYR A CA 1
ATOM 1613 C C . TYR A 1 239 ? 12.79512 16.82974 33.93178 1.000 11.82729 1095 TYR A C 1
ATOM 1614 O O . TYR A 1 239 ? 11.81421 16.19773 34.32424 1.000 14.50007 1095 TYR A O 1
ATOM 1623 N N . ILE A 1 240 ? 12.94761 17.18381 32.65647 1.000 13.29251 1096 ILE A N 1
ATOM 1624 C CA . ILE A 1 240 ? 11.93999 16.83937 31.66161 1.000 12.88229 1096 ILE A CA 1
ATOM 1625 C C . ILE A 1 240 ? 11.77304 15.32171 31.56437 1.000 13.54901 1096 ILE A C 1
ATOM 1626 O O . ILE A 1 240 ? 10.65633 14.80532 31.57497 1.000 14.72494 1096 ILE A O 1
ATOM 1631 N N . VAL A 1 241 ? 12.88037 14.58500 31.47235 1.000 12.65827 1097 VAL A N 1
ATOM 1632 C CA . VAL A 1 241 ? 12.76247 13.12468 31.39474 1.000 13.92114 1097 VAL A CA 1
ATOM 1633 C C . VAL A 1 241 ? 12.05558 12.56493 32.63623 1.000 13.76065 1097 VAL A C 1
ATOM 1634 O O . VAL A 1 241 ? 11.16178 11.72417 32.51883 1.000 13.66896 1097 VAL A O 1
ATOM 1638 N N . LEU A 1 242 ? 12.41578 13.04456 33.84382 1.000 16.06449 1098 LEU A N 1
ATOM 1639 C CA . LEU A 1 242 ? 11.72717 12.55959 35.04736 1.000 13.32095 1098 LEU A CA 1
ATOM 1640 C C . LEU A 1 242 ? 10.25320 12.89744 35.03681 1.000 19.11316 1098 LEU A C 1
ATOM 1641 O O . LEU A 1 242 ? 9.42144 12.05934 35.39504 1.000 15.25060 1098 LEU A O 1
ATOM 1646 N N . ASP A 1 243 ? 9.90745 14.11789 34.62696 1.000 14.23870 1099 ASP A N 1
ATOM 1647 C CA . ASP A 1 243 ? 8.48468 14.49301 34.55181 1.000 12.19962 1099 ASP A CA 1
ATOM 1648 C C . ASP A 1 243 ? 7.70267 13.52031 33.66845 1.000 15.65548 1099 ASP A C 1
ATOM 1649 O O . ASP A 1 243 ? 6.60924 13.04985 34.03374 1.000 16.94753 1099 ASP A O 1
ATOM 1654 N N . VAL A 1 244 ? 8.24836 13.21802 32.49892 1.000 15.36276 1100 VAL A N 1
ATOM 1655 C CA . VAL A 1 244 ? 7.54975 12.37171 31.53847 1.000 15.72299 1100 VAL A CA 1
ATOM 1656 C C . VAL A 1 244 ? 7.51305 10.90749 32.01077 1.000 18.66057 1100 VAL A C 1
ATOM 1657 O O . VAL A 1 244 ? 6.47324 10.22900 31.92099 1.000 19.56335 1100 VAL A O 1
ATOM 1661 N N . MET A 1 245 ? 8.65618 10.39678 32.47958 1.000 15.56151 1101 MET A N 1
ATOM 1662 C CA . MET A 1 245 ? 8.71497 8.99592 32.89987 1.000 15.58476 1101 MET A CA 1
ATOM 1663 C C . MET A 1 245 ? 7.88860 8.74081 34.14804 1.000 17.38631 1101 MET A C 1
ATOM 1664 O O . MET A 1 245 ? 7.29700 7.65492 34.27989 1.000 18.38628 1101 MET A O 1
ATOM 1669 N N . LEU A 1 246 ? 7.79759 9.72079 35.07012 1.000 17.55366 1102 LEU A N 1
ATOM 1670 C CA . LEU A 1 246 ? 6.87283 9.56153 36.19742 1.000 14.18526 1102 LEU A CA 1
ATOM 1671 C C . LEU A 1 246 ? 5.43452 9.36721 35.72003 1.000 18.13234 1102 LEU A C 1
ATOM 1672 O O . LEU A 1 246 ? 4.69506 8.51878 36.24681 1.000 20.31874 1102 LEU A O 1
ATOM 1677 N N . ASP A 1 247 ? 5.01936 10.11598 34.71025 1.000 19.66065 1103 ASP A N 1
ATOM 1678 C CA . ASP A 1 247 ? 3.65452 9.93422 34.18676 1.000 19.85261 1103 ASP A CA 1
ATOM 1679 C C . ASP A 1 247 ? 3.49266 8.58628 33.49485 1.000 21.39437 1103 ASP A C 1
ATOM 1680 O O . ASP A 1 247 ? 2.47679 7.89336 33.66558 1.000 23.10631 1103 ASP A O 1
ATOM 1685 N N . MET A 1 248 ? 4.48620 8.19207 32.70414 1.000 19.02433 1104 MET A N 1
ATOM 1686 C CA . MET A 1 248 ? 4.40811 6.90473 32.02544 1.000 18.87672 1104 MET A CA 1
ATOM 1687 C C . MET A 1 248 ? 4.35847 5.73144 32.98963 1.000 22.54448 1104 MET A C 1
ATOM 1688 O O . MET A 1 248 ? 3.58843 4.78343 32.76870 1.000 22.95508 1104 MET A O 1
ATOM 1693 N N . ALA A 1 249 ? 5.17566 5.76333 34.04911 1.000 21.11500 1105 ALA A N 1
ATOM 1694 C CA . ALA A 1 249 ? 5.12239 4.71814 35.08410 1.000 20.79619 1105 ALA A CA 1
ATOM 1695 C C . ALA A 1 249 ? 3.75690 4.65325 35.74941 1.000 21.59766 1105 ALA A C 1
ATOM 1696 O O . ALA A 1 249 ? 3.18169 3.57337 35.91152 1.000 26.60486 1105 ALA A O 1
ATOM 1698 N N . GLU A 1 250 ? 3.19874 5.79977 36.10458 1.000 25.14686 1106 GLU A N 1
ATOM 1699 C CA . GLU A 1 250 ? 1.87566 5.82442 36.71693 1.000 23.28184 1106 GLU A CA 1
ATOM 1700 C C . GLU A 1 250 ? 0.80961 5.28098 35.77782 1.000 29.71867 1106 GLU A C 1
ATOM 1701 O O . GLU A 1 250 ? -0.02944 4.47429 36.18570 1.000 28.99512 1106 GLU A O 1
ATOM 1707 N N . CYS A 1 251 ? 0.83753 5.68658 34.51047 1.000 28.83808 1107 CYS A N 1
ATOM 1708 C CA . CYS A 1 251 ? -0.25875 5.34923 33.60299 1.000 28.74447 1107 CYS A CA 1
ATOM 1709 C C . CYS A 1 251 ? -0.11665 3.97411 32.95194 1.000 28.83250 1107 CYS A C 1
ATOM 1710 O O . CYS A 1 251 ? -1.13109 3.30368 32.73019 1.000 29.80288 1107 CYS A O 1
ATOM 1713 N N . GLU A 1 252 ? 1.10087 3.52712 32.65756 1.000 25.71380 1108 GLU A N 1
ATOM 1714 C CA . GLU A 1 252 ? 1.34719 2.28695 31.92802 1.000 24.96059 1108 GLU A CA 1
ATOM 1715 C C . GLU A 1 252 ? 2.09250 1.21538 32.72158 1.000 27.07423 1108 GLU A C 1
ATOM 1716 O O . GLU A 1 252 ? 2.10229 0.06041 32.28698 1.000 32.88388 1108 GLU A O 1
ATOM 1722 N N . GLY A 1 253 ? 2.74506 1.56222 33.82090 1.000 24.65316 1109 GLY A N 1
ATOM 1723 C CA . GLY A 1 253 ? 3.56614 0.60905 34.56208 1.000 25.87837 1109 GLY A CA 1
ATOM 1724 C C . GLY A 1 253 ? 4.81437 0.18305 33.82998 1.000 27.94355 1109 GLY A C 1
ATOM 1725 O O . GLY A 1 253 ? 5.36259 -0.89334 34.09719 1.000 26.00119 1109 GLY A O 1
ATOM 1726 N N . VAL A 1 254 ? 5.28182 1.01178 32.89809 1.000 24.79073 1110 VAL A N 1
ATOM 1727 C CA . VAL A 1 254 ? 6.53464 0.79373 32.19619 1.000 20.63740 1110 VAL A CA 1
ATOM 1728 C C . VAL A 1 254 ? 7.23240 2.13922 32.12422 1.000 24.06985 1110 VAL A C 1
ATOM 1729 O O . VAL A 1 254 ? 6.60963 3.19773 32.26104 1.000 23.42094 1110 VAL A O 1
ATOM 1733 N N . VAL A 1 255 ? 8.54125 2.09694 31.89758 1.000 22.18551 1111 VAL A N 1
ATOM 1734 C CA . VAL A 1 255 ? 9.29752 3.31764 31.62680 1.000 23.31818 1111 VAL A CA 1
ATOM 1735 C C . VAL A 1 255 ? 10.19332 3.07746 30.42140 1.000 27.09094 1111 VAL A C 1
ATOM 1736 O O . VAL A 1 255 ? 10.67262 1.96114 30.18899 1.000 25.42901 1111 VAL A O 1
ATOM 1740 N N . ASP A 1 256 ? 10.41572 4.13348 29.63032 1.000 26.48582 1112 ASP A N 1
ATOM 1741 C CA . ASP A 1 256 ? 11.25240 4.02301 28.42912 1.000 24.79994 1112 ASP A CA 1
ATOM 1742 C C . ASP A 1 256 ? 12.23457 5.19828 28.39444 1.000 23.95671 1112 ASP A C 1
ATOM 1743 O O . ASP A 1 256 ? 12.11730 6.13115 27.58559 1.000 22.56396 1112 ASP A O 1
ATOM 1748 N N . ILE A 1 257 ? 13.16301 5.17768 29.35495 1.000 18.77125 1113 ILE A N 1
ATOM 1749 C CA . ILE A 1 257 ? 14.09954 6.29816 29.52238 1.000 21.09460 1113 ILE A CA 1
ATOM 1750 C C . ILE A 1 257 ? 14.96430 6.49101 28.28494 1.000 22.22718 1113 ILE A C 1
ATOM 1751 O O . ILE A 1 257 ? 15.21561 7.62771 27.85016 1.000 22.84134 1113 ILE A O 1
ATOM 1756 N N . TYR A 1 258 ? 15.42422 5.38558 27.69018 1.000 21.87214 1114 TYR A N 1
ATOM 1757 C CA . TYR A 1 258 ? 16.29209 5.46115 26.52129 1.000 24.11198 1114 TYR A CA 1
ATOM 1758 C C . TYR A 1 258 ? 15.65248 6.24714 25.39067 1.000 22.29078 1114 TYR A C 1
ATOM 1759 O O . TYR A 1 258 ? 16.22774 7.22449 24.89746 1.000 24.30940 1114 TYR A O 1
ATOM 1768 N N . ASN A 1 259 ? 14.44669 5.86146 24.98203 1.000 24.29976 1115 ASN A N 1
ATOM 1769 C CA . ASN A 1 259 ? 13.80241 6.58434 23.88755 1.000 25.72023 1115 ASN A CA 1
ATOM 1770 C C . ASN A 1 259 ? 13.37937 7.99595 24.28093 1.000 25.79393 1115 ASN A C 1
ATOM 1771 O O . ASN A 1 259 ? 13.40799 8.90293 23.44097 1.000 29.48159 1115 ASN A O 1
ATOM 1776 N N . CYS A 1 260 ? 13.03798 8.22881 25.54725 1.000 21.16193 1116 CYS A N 1
ATOM 1777 C CA . CYS A 1 260 ? 12.74944 9.59317 25.98402 1.000 23.82731 1116 CYS A CA 1
ATOM 1778 C C . CYS A 1 260 ? 13.95523 10.51905 25.82488 1.000 25.41726 1116 CYS A C 1
ATOM 1779 O O . CYS A 1 260 ? 13.85870 11.59476 25.21975 1.000 25.28686 1116 CYS A O 1
ATOM 1782 N N . VAL A 1 261 ? 15.11914 10.08892 26.30646 1.000 20.82302 1117 VAL A N 1
ATOM 1783 C CA . VAL A 1 261 ? 16.32736 10.87927 26.12799 1.000 23.08041 1117 VAL A CA 1
ATOM 1784 C C . VAL A 1 261 ? 16.69341 11.01315 24.64703 1.000 23.86597 1117 VAL A C 1
ATOM 1785 O O . VAL A 1 261 ? 17.04773 12.10599 24.18629 1.000 29.02404 1117 VAL A O 1
ATOM 1789 N N . LYS A 1 262 ? 16.54856 9.93961 23.86941 1.000 23.75526 1118 LYS A N 1
ATOM 1790 C CA . LYS A 1 262 ? 16.84071 10.02048 22.44099 1.000 31.62725 1118 LYS A CA 1
ATOM 1791 C C . LYS A 1 262 ? 15.97705 11.08141 21.75168 1.000 38.87770 1118 LYS A C 1
ATOM 1792 O O . LYS A 1 262 ? 16.46939 11.85235 20.92075 1.000 38.93606 1118 LYS A O 1
ATOM 1798 N N . THR A 1 263 ? 14.68797 11.12691 22.07963 1.000 35.32041 1119 THR A N 1
ATOM 1799 C CA . THR A 1 263 ? 13.80572 12.15918 21.54182 1.000 41.15820 1119 THR A CA 1
ATOM 1800 C C . THR A 1 263 ? 14.27477 13.54882 21.95166 1.000 46.04406 1119 THR A C 1
ATOM 1801 O O . THR A 1 263 ? 14.16800 14.50646 21.17709 1.000 49.01649 1119 THR A O 1
ATOM 1805 N N . LEU A 1 264 ? 14.75373 13.67403 23.19066 1.000 43.39712 1120 LEU A N 1
ATOM 1806 C CA . LEU A 1 264 ? 15.27197 14.92614 23.72675 1.000 41.92522 1120 LEU A CA 1
ATOM 1807 C C . LEU A 1 264 ? 16.48183 15.45928 22.94507 1.000 45.83199 1120 LEU A C 1
ATOM 1808 O O . LEU A 1 264 ? 16.60475 16.67424 22.76099 1.000 48.27391 1120 LEU A O 1
ATOM 1813 N N . CYS A 1 265 ? 17.38186 14.58096 22.46962 1.000 50.92191 1121 CYS A N 1
ATOM 1814 C CA . CYS A 1 265 ? 18.45638 15.01983 21.56209 1.000 62.85287 1121 CYS A CA 1
ATOM 1815 C C . CYS A 1 265 ? 17.95689 15.75276 20.32722 1.000 64.12463 1121 CYS A C 1
ATOM 1816 O O . CYS A 1 265 ? 18.53467 16.76903 19.92511 1.000 70.16674 1121 CYS A O 1
ATOM 1819 N N . SER A 1 266 ? 16.88515 15.26039 19.71534 1.000 65.49659 1122 SER A N 1
ATOM 1820 C CA . SER A 1 266 ? 16.41324 15.82472 18.45533 1.000 69.00919 1122 SER A CA 1
ATOM 1821 C C . SER A 1 266 ? 15.79764 17.20875 18.62815 1.000 71.45771 1122 SER A C 1
ATOM 1822 O O . SER A 1 266 ? 15.74727 17.98106 17.66274 1.000 76.79823 1122 SER A O 1
ATOM 1825 N N . ARG A 1 267 ? 15.33556 17.53041 19.83370 1.000 67.64699 1123 ARG A N 1
ATOM 1826 C CA . ARG A 1 267 ? 14.50800 18.70007 20.09709 1.000 69.51007 1123 ARG A CA 1
ATOM 1827 C C . ARG A 1 267 ? 15.28286 19.94698 20.50352 1.000 78.40846 1123 ARG A C 1
ATOM 1828 O O . ARG A 1 267 ? 14.85699 21.05907 20.16391 1.000 80.59984 1123 ARG A O 1
ATOM 1836 N N . ARG A 1 268 ? 16.39721 19.81053 21.22163 1.000 85.92681 1124 ARG A N 1
ATOM 1837 C CA . ARG A 1 268 ? 17.07138 20.98784 21.76222 1.000 92.64748 1124 ARG A CA 1
ATOM 1838 C C . ARG A 1 268 ? 18.50428 20.64198 22.14511 1.000 98.93528 1124 ARG A C 1
ATOM 1839 O O . ARG A 1 268 ? 18.93455 19.48548 22.07862 1.000 97.11712 1124 ARG A O 1
ATOM 1841 N N . VAL A 1 269 ? 19.25539 21.69689 22.47837 1.000 101.45035 1125 VAL A N 1
ATOM 1842 C CA . VAL A 1 269 ? 20.51306 21.62372 23.22292 1.000 97.17869 1125 VAL A CA 1
ATOM 1843 C C . VAL A 1 269 ? 20.28977 21.31433 24.70582 1.000 88.02752 1125 VAL A C 1
ATOM 1844 O O . VAL A 1 269 ? 21.21028 21.44253 25.52294 1.000 88.95199 1125 VAL A O 1
ATOM 1848 N N . ASN A 1 270 ? 19.06585 20.92802 25.06850 1.000 74.26535 1126 ASN A N 1
ATOM 1849 C CA . ASN A 1 270 ? 18.73333 20.48730 26.42148 1.000 63.80912 1126 ASN A CA 1
ATOM 1850 C C . ASN A 1 270 ? 19.15604 19.04319 26.74766 1.000 57.21944 1126 ASN A C 1
ATOM 1851 O O . ASN A 1 270 ? 18.34206 18.21606 27.17721 1.000 50.93982 1126 ASN A O 1
ATOM 1856 N N . MET A 1 271 ? 20.40551 18.69379 26.47364 1.000 49.64330 1127 MET A N 1
ATOM 1857 C CA . MET A 1 271 ? 20.77005 17.29248 26.40393 1.000 47.20521 1127 MET A CA 1
ATOM 1858 C C . MET A 1 271 ? 21.48635 16.88561 27.68703 1.000 45.65090 1127 MET A C 1
ATOM 1859 O O . MET A 1 271 ? 22.33971 17.61800 28.19205 1.000 59.02710 1127 MET A O 1
ATOM 1864 N N . ILE A 1 272 ? 21.11118 15.72518 28.22046 1.000 32.94921 1128 ILE A N 1
ATOM 1865 C CA . ILE A 1 272 ? 21.78181 15.08927 29.34801 1.000 23.73245 1128 ILE A CA 1
ATOM 1866 C C . ILE A 1 272 ? 23.29079 15.16683 29.21752 1.000 31.32078 1128 ILE A C 1
ATOM 1867 O O . ILE A 1 272 ? 23.85160 14.62687 28.25647 1.000 36.93416 1128 ILE A O 1
ATOM 1872 N N . GLN A 1 273 ? 23.95846 15.85649 30.13534 1.000 32.62708 1129 GLN A N 1
ATOM 1873 C CA . GLN A 1 273 ? 25.35444 16.22561 29.92301 1.000 34.75025 1129 GLN A CA 1
ATOM 1874 C C . GLN A 1 273 ? 26.37213 15.17290 30.36482 1.000 31.43631 1129 GLN A C 1
ATOM 1875 O O . GLN A 1 273 ? 27.52331 15.24826 29.93830 1.000 31.39433 1129 GLN A O 1
ATOM 1881 N N . THR A 1 274 ? 26.00877 14.21500 31.22031 1.000 26.23753 1130 THR A N 1
ATOM 1882 C CA . THR A 1 274 ? 26.95669 13.23080 31.70894 1.000 27.25178 1130 THR A CA 1
ATOM 1883 C C . THR A 1 274 ? 26.31109 11.84643 31.80601 1.000 25.64849 1130 THR A C 1
ATOM 1884 O O . THR A 1 274 ? 25.10804 11.70345 31.99714 1.000 21.32671 1130 THR A O 1
ATOM 1888 N N . GLU A 1 275 ? 27.15050 10.83336 31.75093 1.000 23.05686 1131 GLU A N 1
ATOM 1889 C CA . GLU A 1 275 ? 26.71168 9.47720 32.09774 1.000 27.50044 1131 GLU A CA 1
ATOM 1890 C C . GLU A 1 275 ? 26.16689 9.38840 33.53273 1.000 24.21232 1131 GLU A C 1
ATOM 1891 O O . GLU A 1 275 ? 25.18714 8.68234 33.80265 1.000 21.39219 1131 GLU A O 1
ATOM 1897 N N . GLU A 1 276 ? 26.74522 10.14217 34.45523 1.000 27.63044 1132 GLU A N 1
ATOM 1898 C CA . GLU A 1 276 ? 26.24368 10.14165 35.82753 1.000 28.60556 1132 GLU A CA 1
ATOM 1899 C C . GLU A 1 276 ? 24.80728 10.63002 35.92292 1.000 22.57907 1132 GLU A C 1
ATOM 1900 O O . GLU A 1 276 ? 23.99625 10.05692 36.66723 1.000 22.83647 1132 GLU A O 1
ATOM 1906 N N . GLN A 1 277 ? 24.45896 11.69032 35.17701 1.000 20.82135 1133 GLN A N 1
ATOM 1907 C CA . GLN A 1 277 ? 23.06437 12.13851 35.09462 1.000 20.56073 1133 GLN A CA 1
ATOM 1908 C C . GLN A 1 277 ? 22.15737 11.08325 34.50718 1.000 21.47836 1133 GLN A C 1
ATOM 1909 O O . GLN A 1 277 ? 21.00415 10.93979 34.93042 1.000 16.72125 1133 GLN A O 1
ATOM 1915 N N . TYR A 1 278 ? 22.61929 10.40186 33.46354 1.000 18.73556 1134 TYR A N 1
ATOM 1916 C CA . TYR A 1 278 ? 21.80476 9.35422 32.87143 1.000 17.82023 1134 TYR A CA 1
ATOM 1917 C C . TYR A 1 278 ? 21.49163 8.26357 33.88483 1.000 17.87707 1134 TYR A C 1
ATOM 1918 O O . TYR A 1 278 ? 20.34228 7.82197 33.99949 1.000 19.83898 1134 TYR A O 1
ATOM 1927 N N . ILE A 1 279 ? 22.48852 7.85190 34.66675 1.000 19.12944 1135 ILE A N 1
ATOM 1928 C CA . ILE A 1 279 ? 22.26353 6.86075 35.72499 1.000 17.91884 1135 ILE A CA 1
ATOM 1929 C C . ILE A 1 279 ? 21.34032 7.41239 36.79511 1.000 22.14816 1135 ILE A C 1
ATOM 1930 O O . ILE A 1 279 ? 20.41477 6.73057 37.25962 1.000 19.99350 1135 ILE A O 1
ATOM 1935 N N . PHE A 1 280 ? 21.58540 8.64896 37.22018 1.000 15.77149 1136 PHE A N 1
ATOM 1936 C CA . PHE A 1 280 ? 20.72396 9.26357 38.23049 1.000 16.37727 1136 PHE A CA 1
ATOM 1937 C C . PHE A 1 280 ? 19.25032 9.28141 37.80959 1.000 17.49656 1136 PHE A C 1
ATOM 1938 O O . PHE A 1 280 ? 18.36618 9.05616 38.64927 1.000 17.40411 1136 PHE A O 1
ATOM 1946 N N . ILE A 1 281 ? 18.95894 9.53448 36.53129 1.000 15.22045 1137 ILE A N 1
ATOM 1947 C CA . ILE A 1 281 ? 17.57139 9.45516 36.06277 1.000 14.98984 1137 ILE A CA 1
ATOM 1948 C C . ILE A 1 281 ? 16.98080 8.08352 36.37351 1.000 19.17883 1137 ILE A C 1
ATOM 1949 O O . ILE A 1 281 ? 15.84097 7.97498 36.82375 1.000 16.37171 1137 ILE A O 1
ATOM 1954 N N . HIS A 1 282 ? 17.74607 7.02569 36.15955 1.000 15.26596 1138 HIS A N 1
ATOM 1955 C CA . HIS A 1 282 ? 17.24822 5.69169 36.49867 1.000 14.52532 1138 HIS A CA 1
ATOM 1956 C C . HIS A 1 282 ? 17.05029 5.51944 37.99420 1.000 16.02294 1138 HIS A C 1
ATOM 1957 O O . HIS A 1 282 ? 16.03669 4.93173 38.42142 1.000 16.91421 1138 HIS A O 1
ATOM 1964 N N . ASP A 1 283 ? 18.02148 5.99413 38.80566 1.000 17.16002 1139 ASP A N 1
ATOM 1965 C CA . ASP A 1 283 ? 17.90671 5.86011 40.25716 1.000 18.35704 1139 ASP A CA 1
ATOM 1966 C C . ASP A 1 283 ? 16.71902 6.63834 40.80268 1.000 20.15116 1139 ASP A C 1
ATOM 1967 O O . ASP A 1 283 ? 16.02267 6.16882 41.71293 1.000 17.46281 1139 ASP A O 1
ATOM 1972 N N . ALA A 1 284 ? 16.45557 7.81275 40.23846 1.000 17.21352 1140 ALA A N 1
ATOM 1973 C CA . ALA A 1 284 ? 15.30401 8.60880 40.67077 1.000 17.44556 1140 ALA A CA 1
ATOM 1974 C C . ALA A 1 284 ? 13.95435 7.98067 40.30403 1.000 16.39915 1140 ALA A C 1
ATOM 1975 O O . ALA A 1 284 ? 13.03466 7.97877 41.11702 1.000 17.34243 1140 ALA A O 1
ATOM 1977 N N . ILE A 1 285 ? 13.80762 7.44833 39.09310 1.000 14.67238 1141 ILE A N 1
ATOM 1978 C CA . ILE A 1 285 ? 12.56145 6.76883 38.73995 1.000 14.14770 1141 ILE A CA 1
ATOM 1979 C C . ILE A 1 285 ? 12.36321 5.53993 39.61383 1.000 18.82753 1141 ILE A C 1
ATOM 1980 O O . ILE A 1 285 ? 11.25226 5.26109 40.05002 1.000 18.92927 1141 ILE A O 1
ATOM 1985 N N . LEU A 1 286 ? 13.43756 4.78443 39.87095 1.000 17.68627 1142 LEU A N 1
ATOM 1986 C CA . LEU A 1 286 ? 13.34333 3.63642 40.76621 1.000 17.75571 1142 LEU A CA 1
ATOM 1987 C C . LEU A 1 286 ? 12.74841 4.04760 42.11559 1.000 19.79062 1142 LEU A C 1
ATOM 1988 O O . LEU A 1 286 ? 11.81645 3.40612 42.62914 1.000 19.47029 1142 LEU A O 1
ATOM 1993 N N . GLU A 1 287 ? 13.26748 5.13319 42.69813 1.000 19.34327 1143 GLU A N 1
ATOM 1994 C CA . GLU A 1 287 ? 12.76185 5.60457 43.98191 1.000 17.05879 1143 GLU A CA 1
A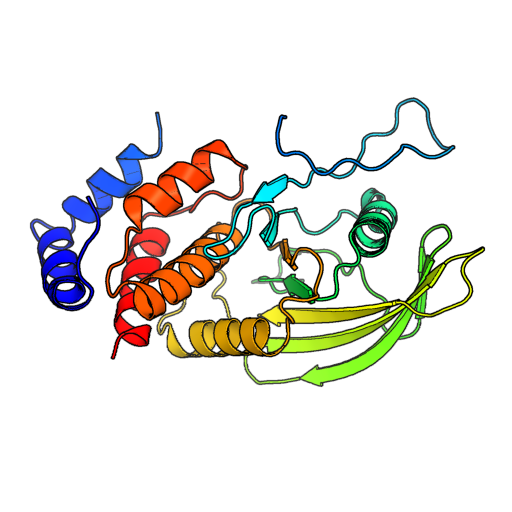TOM 1995 C C . GLU A 1 287 ? 11.28657 5.99104 43.91346 1.000 21.43110 1143 GLU A C 1
ATOM 1996 O O . GLU A 1 287 ? 10.50815 5.66465 44.82170 1.000 22.12527 1143 GLU A O 1
ATOM 2002 N N . ALA A 1 288 ? 10.88973 6.67527 42.84545 1.000 20.34998 1144 ALA A N 1
ATOM 2003 C CA . ALA A 1 288 ? 9.48971 7.08715 42.67863 1.000 22.88654 1144 ALA A CA 1
ATOM 2004 C C . ALA A 1 288 ? 8.54154 5.92244 42.50662 1.000 20.61423 1144 ALA A C 1
ATOM 2005 O O . ALA A 1 288 ? 7.35021 6.05438 42.81230 1.000 25.85988 1144 ALA A O 1
ATOM 2007 N N . CYS A 1 289 ? 9.02261 4.79714 41.97862 1.000 18.06473 1145 CYS A N 1
ATOM 2008 C CA . CYS A 1 289 ? 8.19874 3.60357 41.76161 1.000 21.02564 1145 CYS A CA 1
ATOM 2009 C C . CYS A 1 289 ? 8.00610 2.71615 42.99890 1.000 27.80798 1145 CYS A C 1
ATOM 2010 O O . CYS A 1 289 ? 7.34738 1.67125 42.87893 1.000 33.18854 1145 CYS A O 1
ATOM 2013 N N . LEU A 1 290 ? 8.60059 3.02760 44.14934 1.000 26.46843 1146 LEU A N 1
ATOM 2014 C CA . LEU A 1 290 ? 8.32303 2.23179 45.35307 1.000 32.58333 1146 LEU A CA 1
ATOM 2015 C C . LEU A 1 290 ? 6.89969 2.44497 45.85599 1.000 43.22673 1146 LEU A C 1
ATOM 2016 O O . LEU A 1 290 ? 6.55216 3.54082 46.27133 1.000 46.03210 1146 LEU A O 1
#

GO terms:
  GO:0005886 plasma membrane (C, TAS)
  GO:0005515 protein binding (F, IPI)
  GO:0004725 protein tyrosine phosphatase activity (F, IDA)
  GO:0034394 protein localization to cell surface (P, IDA)
  GO:0005911 cell-cell junction (C, IDA)
  GO:2000049 positive regulation of cell-cell adhesion mediated by cadherin (P, IDA)
  GO:0030336 negative regulation of cell migration (P, IDA)
  GO:0006470 protein dephosphorylation (P, IDA)
  GO:0090090 negative regulation of canonical Wnt signaling pathway (P, IDA)
  GO:0008285 negative regulation of cell population proliferation (P, IDA)
  GO:0004725 protein tyrosine phosphatase activity (F, IMP)
  GO:0008013 beta-catenin binding (F, IPI)

Secondary structure (DSSP, 8-state):
--EEGGGHHHHHHHHHHHHHHHHHHHHHHT---TTBPP----SS-TT-----EEEE--SSSTT-EEEEPPPPGGGHHHHHHHHHHTT--EEEE-S-SEETTEE-----S-SSEEEETTEEEEEEEEEE-SSEEEEEEEEEETT--S-EEEEEEEE----SSSS-S-SHHHHHHHHHHHHHS-TTS-PEEEE--TT--HHHHHHHHHHHHHHHHHHSEE-HHHHHHHHHHH-S-----HHHHHHHHHHHHHHT-